Protein AF-A0A8J2LZ32-F1 (afdb_monomer)

Secondary structure (DSSP, 8-state):
----HHHHHHHHHHHTSTT-HHHHHHHHHHTT-TTTTSTTTS-HHHHHHHHHHHTTSHHHHHHHHHTS-TTHHHHHS-TT-SSPPHHHHHHHHHHHHHT-HHHHHHHHHHS-HHHHHHHHHHHHHHHHHH---HHHHHHHHHHHHHHHHHHHHHHHHHHHHHHHHHHHH---HHHHHHHHHHHHHHHHHS-HHHHHHHHTHHHHHHHHHHHHTT-HHHHHHHHHTS-HHHHHHHHHHHHHHHHHS--HHHHHHHHHHHHHHHHH-

Organism: NCBI:txid2874296

Nearest PDB structures (foldseek):
  8g4j-assembly2_B  TM=2.745E-01  e=3.008E-01  Cavia porcellus
  8brg-assembly1_A  TM=4.418E-01  e=4.439E+00  Kluyveromyces lactis
  8brh-assembly1_A  TM=3.432E-01  e=4.081E+00  Kluyveromyces lactis
  6xu2-assembly1_A  TM=3.038E-01  e=4.081E+00  Homo sapiens

Radius of gyration: 23.31 Å; Cα contacts (8 Å, |Δi|>4): 265; chains: 1; bounding box: 56×36×69 Å

Structure (mmCIF, N/CA/C/O backbone):
data_AF-A0A8J2LZ32-F1
#
_entry.id   AF-A0A8J2LZ32-F1
#
loop_
_atom_site.group_PDB
_atom_site.id
_atom_site.type_symbol
_atom_site.label_atom_id
_atom_site.label_alt_id
_atom_site.label_comp_id
_atom_site.label_asym_id
_atom_site.label_entity_id
_atom_site.label_seq_id
_atom_site.pdbx_PDB_ins_code
_atom_site.Cartn_x
_atom_site.Cartn_y
_atom_site.Cartn_z
_atom_site.occupancy
_atom_site.B_iso_or_equiv
_atom_site.auth_seq_id
_atom_site.auth_comp_id
_atom_site.auth_asym_id
_atom_site.auth_atom_id
_atom_site.pdbx_PDB_model_num
ATOM 1 N N . TYR A 1 1 ? -14.579 -7.343 -10.270 1.00 45.97 1 TYR A N 1
ATOM 2 C CA . TYR A 1 1 ? -13.616 -7.432 -11.377 1.00 45.97 1 TYR A CA 1
ATOM 3 C C . TYR A 1 1 ? -12.425 -6.579 -10.996 1.00 45.97 1 TYR A C 1
ATOM 5 O O . TYR A 1 1 ? -12.618 -5.399 -10.744 1.00 45.97 1 TYR A O 1
ATOM 13 N N . GLU A 1 2 ? -11.259 -7.190 -10.821 1.00 65.81 2 GLU A N 1
ATOM 14 C CA . GLU A 1 2 ? -9.994 -6.477 -10.609 1.00 65.81 2 GLU A CA 1
ATOM 15 C C . GLU A 1 2 ? -9.432 -6.177 -12.004 1.00 65.81 2 GLU A C 1
ATOM 17 O O . GLU A 1 2 ? -9.424 -7.067 -12.860 1.00 65.81 2 GLU A O 1
ATOM 22 N N . ILE A 1 3 ? -9.126 -4.909 -12.284 1.00 78.75 3 ILE A N 1
ATOM 23 C CA . ILE A 1 3 ? -8.552 -4.497 -13.568 1.00 78.75 3 ILE A CA 1
ATOM 24 C C . ILE A 1 3 ? -7.054 -4.762 -13.471 1.00 78.75 3 ILE A C 1
ATOM 26 O O . ILE A 1 3 ? -6.404 -4.263 -12.563 1.00 78.75 3 ILE A O 1
ATOM 30 N N . ASP A 1 4 ? -6.532 -5.565 -14.391 1.00 85.38 4 ASP A N 1
ATOM 31 C CA . ASP A 1 4 ? -5.095 -5.785 -14.537 1.00 85.38 4 ASP A CA 1
ATOM 32 C C . ASP A 1 4 ? -4.526 -4.642 -15.388 1.00 85.38 4 ASP A C 1
ATOM 34 O O . ASP A 1 4 ? -4.696 -4.611 -16.618 1.00 85.38 4 ASP A O 1
ATOM 38 N N . ASP A 1 5 ? -3.931 -3.655 -14.720 1.00 87.31 5 ASP A N 1
ATOM 39 C CA . ASP A 1 5 ? -3.449 -2.433 -15.359 1.00 87.31 5 ASP A CA 1
ATOM 40 C C . ASP A 1 5 ? -2.273 -2.715 -16.304 1.00 87.31 5 ASP A C 1
ATOM 42 O O . ASP A 1 5 ? -2.253 -2.190 -17.422 1.00 87.31 5 ASP A O 1
ATOM 46 N N . GLN A 1 6 ? -1.347 -3.612 -15.945 1.00 90.62 6 GLN A N 1
ATOM 47 C CA . GLN A 1 6 ? -0.261 -4.021 -16.840 1.00 90.62 6 GLN A CA 1
ATOM 48 C C . GLN A 1 6 ? -0.780 -4.722 -18.097 1.00 90.62 6 GLN A C 1
ATOM 50 O O . GLN A 1 6 ? -0.331 -4.418 -19.207 1.00 90.62 6 GLN A O 1
ATOM 55 N N . LYS A 1 7 ? -1.739 -5.643 -17.972 1.00 92.00 7 LYS A N 1
ATOM 56 C CA . LYS A 1 7 ? -2.349 -6.305 -19.135 1.00 92.00 7 LYS A CA 1
ATOM 57 C C . LYS A 1 7 ? -3.121 -5.320 -20.007 1.00 92.00 7 LYS A C 1
ATOM 59 O O . LYS A 1 7 ? -3.102 -5.431 -21.239 1.00 92.00 7 LYS A O 1
ATOM 64 N N . THR A 1 8 ? -3.780 -4.349 -19.386 1.00 91.62 8 THR A N 1
ATOM 65 C CA . THR A 1 8 ? -4.456 -3.259 -20.094 1.00 91.62 8 THR A CA 1
ATOM 66 C C . THR A 1 8 ? -3.439 -2.420 -20.865 1.00 91.62 8 THR A C 1
ATOM 68 O O . THR A 1 8 ? -3.608 -2.219 -22.069 1.00 91.62 8 THR A O 1
ATOM 71 N N . ALA A 1 9 ? -2.327 -2.037 -20.234 1.00 93.06 9 ALA A N 1
ATOM 72 C CA . ALA A 1 9 ? -1.234 -1.317 -20.879 1.00 93.06 9 ALA A CA 1
ATOM 73 C C . ALA A 1 9 ? -0.632 -2.107 -22.052 1.00 93.06 9 ALA A C 1
ATOM 75 O O . ALA A 1 9 ? -0.479 -1.553 -23.137 1.00 93.06 9 ALA A O 1
ATOM 76 N N . LEU A 1 10 ? -0.367 -3.408 -21.892 1.00 93.88 10 LEU A N 1
ATOM 77 C CA . LEU A 1 10 ? 0.099 -4.281 -22.981 1.00 93.88 10 LEU A CA 1
ATOM 78 C C . LEU A 1 10 ? -0.883 -4.318 -24.160 1.00 93.88 10 LEU A C 1
ATOM 80 O O . LEU A 1 10 ? -0.466 -4.307 -25.319 1.00 93.88 10 LEU A O 1
ATOM 84 N N . THR A 1 11 ? -2.186 -4.331 -23.875 1.00 93.75 11 THR A N 1
ATOM 85 C CA . THR A 1 11 ? -3.229 -4.316 -24.908 1.00 93.75 11 THR A CA 1
ATOM 86 C C . THR A 1 11 ? -3.235 -2.992 -25.672 1.00 93.75 11 THR A C 1
ATOM 88 O O . THR A 1 11 ? -3.252 -3.012 -26.902 1.00 93.75 11 THR A O 1
ATOM 91 N N . ILE A 1 12 ? -3.167 -1.859 -24.964 1.00 93.19 12 ILE A N 1
ATOM 92 C CA . ILE A 1 12 ? -3.085 -0.514 -25.560 1.00 93.19 12 ILE A CA 1
ATOM 93 C C . ILE A 1 12 ? -1.814 -0.381 -26.405 1.00 93.19 12 ILE A C 1
ATOM 95 O O . ILE A 1 12 ? -1.858 0.119 -27.527 1.00 93.19 12 ILE A O 1
ATOM 99 N N . ILE A 1 13 ? -0.681 -0.878 -25.901 1.00 92.81 13 ILE A N 1
ATOM 100 C CA . ILE A 1 13 ? 0.592 -0.885 -26.628 1.00 92.81 13 ILE A CA 1
ATOM 101 C C . ILE A 1 13 ? 0.453 -1.631 -27.956 1.00 92.81 13 ILE A C 1
ATOM 103 O O . ILE A 1 13 ? 0.835 -1.101 -28.997 1.00 92.81 13 ILE A O 1
ATOM 107 N N . GLY A 1 14 ? -0.101 -2.845 -27.915 1.00 90.88 14 GLY A N 1
ATOM 108 C CA . GLY A 1 14 ? -0.207 -3.705 -29.090 1.00 90.88 14 GLY A CA 1
ATOM 109 C C . GLY A 1 14 ? -1.251 -3.250 -30.112 1.00 90.88 14 GLY A C 1
ATOM 110 O O . GLY A 1 14 ? -1.057 -3.481 -31.301 1.00 90.88 14 GLY A O 1
ATOM 111 N N . LYS A 1 15 ? -2.351 -2.628 -29.670 1.00 92.88 15 LYS A N 1
ATOM 112 C CA . LYS A 1 15 ? -3.465 -2.240 -30.551 1.00 92.88 15 LYS A CA 1
ATOM 113 C C . LYS A 1 15 ? -3.417 -0.782 -30.987 1.00 92.88 15 LYS A C 1
ATOM 115 O O . LYS A 1 15 ? -3.540 -0.506 -32.174 1.00 92.88 15 LYS A O 1
ATOM 120 N N . ASP A 1 16 ? -3.231 0.129 -30.038 1.00 91.38 16 ASP A N 1
ATOM 121 C CA . ASP A 1 16 ? -3.469 1.560 -30.247 1.00 91.38 16 ASP A CA 1
ATOM 122 C C . ASP A 1 16 ? -2.165 2.347 -30.415 1.00 91.38 16 ASP A C 1
ATOM 124 O O . ASP A 1 16 ? -2.147 3.417 -31.021 1.00 91.38 16 ASP A O 1
ATOM 128 N N . CYS A 1 17 ? -1.054 1.822 -29.889 1.00 91.56 17 CYS A N 1
ATOM 129 C CA . CYS A 1 17 ? 0.241 2.501 -29.911 1.00 91.56 17 CYS A CA 1
ATOM 130 C C . CYS A 1 17 ? 1.280 1.823 -30.808 1.00 91.56 17 CYS A C 1
ATOM 132 O O . CYS A 1 17 ? 2.447 2.202 -30.724 1.00 91.56 17 CYS A O 1
ATOM 134 N N . ALA A 1 18 ? 0.903 0.863 -31.660 1.00 86.88 18 ALA A N 1
ATOM 135 C CA . ALA A 1 18 ? 1.842 0.092 -32.486 1.00 86.88 18 ALA A CA 1
ATOM 136 C C . ALA A 1 18 ? 2.789 0.984 -33.320 1.00 86.88 18 ALA A C 1
ATOM 138 O O . ALA A 1 18 ? 3.989 0.721 -33.381 1.00 86.88 18 ALA A O 1
ATOM 139 N N . ASP A 1 19 ? 2.277 2.105 -33.837 1.00 90.69 19 ASP A N 1
ATOM 140 C CA . ASP A 1 19 ? 3.039 3.084 -34.626 1.00 90.69 19 ASP A CA 1
ATOM 141 C C . ASP A 1 19 ? 3.472 4.326 -33.825 1.00 90.69 19 ASP A C 1
ATOM 143 O O . ASP A 1 19 ? 3.977 5.300 -34.388 1.00 90.69 19 ASP A O 1
ATOM 147 N N . TRP A 1 20 ? 3.327 4.308 -32.493 1.00 92.94 20 TRP A N 1
ATOM 148 C CA . TRP A 1 20 ? 3.737 5.404 -31.611 1.00 92.94 20 TRP A CA 1
ATOM 149 C C . TRP A 1 20 ? 4.800 4.970 -30.583 1.00 92.94 20 TRP A C 1
ATOM 151 O O . TRP A 1 20 ? 4.506 4.817 -29.394 1.00 92.94 20 TRP A O 1
ATOM 161 N N . PRO A 1 21 ? 6.080 4.850 -30.995 1.00 91.56 21 PRO A N 1
ATOM 162 C CA . PRO A 1 21 ? 7.160 4.337 -30.147 1.00 91.56 21 PRO A CA 1
ATOM 163 C C . PRO A 1 21 ? 7.355 5.089 -28.826 1.00 91.56 21 PRO A C 1
ATOM 165 O O . PRO A 1 21 ? 7.730 4.492 -27.822 1.00 91.56 21 PRO A O 1
ATOM 168 N N . GLN A 1 22 ? 7.094 6.399 -28.808 1.00 92.94 22 GLN A N 1
ATOM 169 C CA . GLN A 1 22 ? 7.211 7.195 -27.587 1.00 92.94 22 GLN A CA 1
ATOM 170 C C . GLN A 1 22 ? 6.148 6.794 -26.553 1.00 92.94 22 GLN A C 1
ATOM 172 O O . GLN A 1 22 ? 6.486 6.619 -25.388 1.00 92.94 22 GLN A O 1
ATOM 177 N N . MET A 1 23 ? 4.890 6.597 -26.964 1.00 93.81 23 MET A N 1
ATOM 178 C CA . MET A 1 23 ? 3.831 6.166 -26.046 1.00 93.81 23 MET A CA 1
ATOM 179 C C . MET A 1 23 ? 4.072 4.734 -25.554 1.00 93.81 23 MET A C 1
ATOM 181 O O . MET A 1 23 ? 3.912 4.464 -24.364 1.00 93.81 23 MET A O 1
ATOM 185 N N . GLN A 1 24 ? 4.558 3.843 -26.429 1.00 94.25 24 GLN A N 1
ATOM 186 C CA . GLN A 1 24 ? 4.990 2.501 -26.020 1.00 94.25 24 GLN A CA 1
ATOM 187 C C . GLN A 1 24 ? 6.074 2.566 -24.942 1.00 94.25 24 GLN A C 1
ATOM 189 O O . GLN A 1 24 ? 5.980 1.872 -23.934 1.00 94.25 24 GLN A O 1
ATOM 194 N N . PHE A 1 25 ? 7.080 3.428 -25.128 1.00 94.62 25 PHE A N 1
ATOM 195 C CA . PHE A 1 25 ? 8.138 3.634 -24.144 1.00 94.62 25 PHE A CA 1
ATOM 196 C C . PHE A 1 25 ? 7.583 4.163 -22.817 1.00 94.62 25 PHE A C 1
ATOM 198 O O . PHE A 1 25 ? 7.939 3.645 -21.764 1.00 94.62 25 PHE A O 1
ATOM 205 N N . GLN A 1 26 ? 6.688 5.154 -22.847 1.00 94.81 26 GLN A N 1
ATOM 206 C CA . GLN A 1 26 ? 6.109 5.740 -21.635 1.00 94.81 26 GLN A CA 1
ATOM 207 C C . GLN A 1 26 ? 5.284 4.718 -20.836 1.00 94.81 26 GLN A C 1
ATOM 209 O O . GLN A 1 26 ? 5.460 4.618 -19.621 1.00 94.81 26 GLN A O 1
ATOM 214 N N . LEU A 1 27 ? 4.449 3.915 -21.507 1.00 94.94 27 LEU A N 1
ATOM 215 C CA . LEU A 1 27 ? 3.686 2.838 -20.867 1.00 94.94 27 LEU A CA 1
ATOM 216 C C . LEU A 1 27 ? 4.603 1.721 -20.354 1.00 94.94 27 LEU A C 1
ATOM 218 O O . LEU A 1 27 ? 4.443 1.264 -19.224 1.00 94.94 27 LEU A O 1
ATOM 222 N N . ALA A 1 28 ? 5.610 1.325 -21.136 1.00 94.38 28 ALA A N 1
ATOM 223 C CA . ALA A 1 28 ? 6.586 0.333 -20.702 1.00 94.38 28 ALA A CA 1
ATOM 224 C C . ALA A 1 28 ? 7.356 0.799 -19.456 1.00 94.38 28 ALA A C 1
ATOM 226 O O . ALA A 1 28 ? 7.557 0.006 -18.539 1.00 94.38 28 ALA A O 1
ATOM 227 N N . CYS A 1 29 ? 7.718 2.084 -19.388 1.00 95.12 29 CYS A N 1
ATOM 228 C CA . CYS A 1 29 ? 8.343 2.695 -18.218 1.00 95.12 29 CYS A CA 1
ATOM 229 C C . CYS A 1 29 ? 7.441 2.641 -16.977 1.00 95.12 29 CYS A C 1
ATOM 231 O O . CYS A 1 29 ? 7.910 2.298 -15.892 1.00 95.12 29 CYS A O 1
ATOM 233 N N . ALA A 1 30 ? 6.165 3.006 -17.126 1.00 95.06 30 ALA A N 1
ATOM 234 C CA . ALA A 1 30 ? 5.215 3.081 -16.018 1.00 95.06 30 ALA A CA 1
ATOM 235 C C . ALA A 1 30 ? 4.901 1.701 -15.421 1.00 95.06 30 ALA A C 1
ATOM 237 O O . ALA A 1 30 ? 4.851 1.562 -14.205 1.00 95.06 30 ALA A O 1
ATOM 238 N N . TYR A 1 31 ? 4.772 0.679 -16.269 1.00 95.19 31 TYR A N 1
ATOM 239 C CA . TYR A 1 31 ? 4.389 -0.683 -15.876 1.00 95.19 31 TYR A CA 1
ATOM 240 C C . TYR A 1 31 ? 5.568 -1.664 -15.820 1.00 95.19 31 TYR A C 1
ATOM 242 O O . TYR A 1 31 ? 5.367 -2.881 -15.840 1.00 95.19 31 TYR A O 1
ATOM 250 N N . ALA A 1 32 ? 6.799 -1.138 -15.809 1.00 93.69 32 ALA A N 1
ATOM 251 C CA . ALA A 1 32 ? 8.046 -1.902 -15.812 1.00 93.69 32 ALA A CA 1
ATOM 252 C C . ALA A 1 32 ? 8.027 -3.084 -16.804 1.00 93.69 32 ALA A C 1
ATOM 254 O O . ALA A 1 32 ? 8.374 -4.215 -16.472 1.00 93.69 32 ALA A O 1
ATOM 255 N N . ILE A 1 33 ? 7.602 -2.845 -18.048 1.00 92.94 33 ILE A N 1
ATOM 256 C CA . ILE A 1 33 ? 7.463 -3.898 -19.062 1.00 92.94 33 ILE A CA 1
ATOM 257 C C . ILE A 1 33 ? 8.841 -4.195 -19.669 1.00 92.94 33 ILE A C 1
ATOM 259 O O . ILE A 1 33 ? 9.192 -3.748 -20.760 1.00 92.94 33 ILE A O 1
ATOM 263 N N . HIS A 1 34 ? 9.637 -4.968 -18.932 1.00 85.56 34 HIS A N 1
ATOM 264 C CA . HIS A 1 34 ? 11.050 -5.247 -19.202 1.00 85.56 34 HIS A CA 1
ATOM 265 C C . HIS A 1 34 ? 11.374 -5.637 -20.639 1.00 85.56 34 HIS A C 1
ATOM 267 O O . HIS A 1 34 ? 12.340 -5.145 -21.218 1.00 85.56 34 HIS A O 1
ATOM 273 N N . HIS A 1 35 ? 10.584 -6.540 -21.219 1.00 86.31 35 HIS A N 1
ATOM 274 C CA . HIS A 1 35 ? 10.850 -7.023 -22.567 1.00 86.31 35 HIS A CA 1
ATOM 275 C C . HIS A 1 35 ? 10.692 -5.907 -23.605 1.00 86.31 35 HIS A C 1
ATOM 277 O O . HIS A 1 35 ? 11.426 -5.911 -24.587 1.00 86.31 35 HIS A O 1
ATOM 283 N N . LEU A 1 36 ? 9.808 -4.928 -23.368 1.00 86.12 36 LEU A N 1
ATOM 284 C CA . LEU A 1 36 ? 9.659 -3.739 -24.207 1.00 86.12 36 LEU A CA 1
ATOM 285 C C . LEU A 1 36 ? 10.777 -2.724 -23.972 1.00 86.12 36 LEU A C 1
ATOM 287 O O . LEU A 1 36 ? 11.192 -2.070 -24.916 1.00 86.12 36 LEU A O 1
ATOM 291 N N . LEU A 1 37 ? 11.338 -2.658 -22.766 1.00 85.06 37 LEU A N 1
ATOM 292 C CA . LEU A 1 37 ? 12.454 -1.770 -22.411 1.00 85.06 37 LEU A CA 1
ATOM 293 C C . LEU A 1 37 ? 13.834 -2.297 -22.856 1.00 85.06 37 LEU A C 1
ATOM 295 O O . LEU A 1 37 ? 14.864 -1.811 -22.404 1.00 85.06 37 LEU A O 1
ATOM 299 N N . ASN A 1 38 ? 13.884 -3.286 -23.747 1.00 75.38 38 ASN A N 1
ATOM 300 C CA . ASN A 1 38 ? 15.129 -3.826 -24.289 1.00 75.38 38 ASN A CA 1
ATOM 301 C C . ASN A 1 38 ? 15.740 -2.875 -25.343 1.00 75.38 38 ASN A C 1
ATOM 303 O O . ASN A 1 38 ? 15.009 -2.323 -26.168 1.00 75.38 38 ASN A O 1
ATOM 307 N N . GLU A 1 39 ? 17.076 -2.765 -25.394 1.00 68.50 39 GLU A N 1
ATOM 308 C CA . GLU A 1 39 ? 17.816 -2.043 -26.451 1.00 68.50 39 GLU A CA 1
ATOM 309 C C . GLU A 1 39 ? 17.394 -2.469 -27.873 1.00 68.50 39 GLU A C 1
ATOM 311 O O . GLU A 1 39 ? 17.483 -1.684 -28.815 1.00 68.50 39 GLU A O 1
ATOM 316 N N . ARG A 1 40 ? 16.901 -3.705 -28.045 1.00 71.06 40 ARG A N 1
ATOM 317 C CA . ARG A 1 40 ? 16.365 -4.193 -29.328 1.00 71.06 40 ARG A CA 1
ATOM 318 C C . ARG A 1 40 ? 15.083 -3.480 -29.773 1.00 71.06 40 ARG A C 1
ATOM 320 O O . ARG A 1 40 ? 14.875 -3.329 -30.971 1.00 71.06 40 ARG A O 1
ATOM 327 N N . ASN A 1 41 ? 14.235 -3.060 -28.834 1.00 80.31 41 ASN A N 1
ATOM 328 C CA . ASN A 1 41 ? 12.983 -2.352 -29.128 1.00 80.31 41 ASN A CA 1
ATOM 329 C C . ASN A 1 41 ? 13.204 -0.837 -29.228 1.00 80.31 41 ASN A C 1
ATOM 331 O O . ASN A 1 41 ? 12.649 -0.171 -30.111 1.00 80.31 41 ASN A O 1
ATOM 335 N N . PHE A 1 42 ? 14.068 -0.301 -28.363 1.00 85.75 42 PHE A N 1
ATOM 336 C CA . PHE A 1 42 ? 14.457 1.105 -28.358 1.00 85.75 42 PHE A CA 1
ATOM 337 C C . PHE A 1 42 ? 15.971 1.231 -28.526 1.00 85.75 42 PHE A C 1
ATOM 339 O O . PHE A 1 42 ? 16.725 1.174 -27.557 1.00 85.75 42 PHE A O 1
ATOM 346 N N . ASP A 1 43 ? 16.412 1.423 -29.772 1.00 86.12 43 ASP A N 1
ATOM 347 C CA . ASP A 1 43 ? 17.821 1.670 -30.065 1.00 86.12 43 ASP A CA 1
ATOM 348 C C . ASP A 1 43 ? 18.338 2.956 -29.381 1.00 86.12 43 ASP A C 1
ATOM 350 O O . ASP A 1 43 ? 17.580 3.841 -28.964 1.00 86.12 43 ASP A O 1
ATOM 354 N N . ARG A 1 44 ? 19.665 3.100 -29.300 1.00 86.81 44 ARG A N 1
ATOM 355 C CA . ARG A 1 44 ? 20.309 4.250 -28.639 1.00 86.81 44 ARG A CA 1
ATOM 356 C C . ARG A 1 44 ? 19.948 5.605 -29.253 1.00 86.81 44 ARG A C 1
ATOM 358 O O . ARG A 1 44 ? 19.988 6.615 -28.552 1.00 86.81 44 ARG A O 1
ATOM 365 N N . ILE A 1 45 ? 19.635 5.664 -30.548 1.00 89.19 45 ILE A N 1
ATOM 366 C CA . ILE A 1 45 ? 19.263 6.914 -31.223 1.00 89.19 45 ILE A CA 1
ATOM 367 C C . ILE A 1 45 ? 17.857 7.324 -30.778 1.00 89.19 45 ILE A C 1
ATOM 369 O O . ILE A 1 45 ? 17.649 8.482 -30.405 1.00 89.19 45 ILE A O 1
ATOM 373 N N . ARG A 1 46 ? 16.915 6.375 -30.740 1.00 90.38 46 ARG A N 1
ATOM 374 C CA . ARG A 1 46 ? 15.552 6.577 -30.230 1.00 90.38 46 ARG A CA 1
ATOM 375 C C . ARG A 1 46 ? 15.560 6.985 -28.766 1.00 90.38 46 ARG A C 1
ATOM 377 O O . ARG A 1 46 ? 14.928 7.981 -28.428 1.00 90.38 46 ARG A O 1
ATOM 384 N N . LEU A 1 47 ? 16.330 6.296 -27.923 1.00 91.06 47 LEU A N 1
ATOM 385 C CA . LEU A 1 47 ? 16.460 6.650 -26.507 1.00 91.06 47 LEU A CA 1
ATOM 386 C C . LEU A 1 47 ? 16.980 8.082 -26.327 1.00 91.06 47 LEU A C 1
ATOM 388 O O . LEU A 1 47 ? 16.397 8.848 -25.566 1.00 91.06 47 LEU A O 1
ATOM 392 N N . LYS A 1 48 ? 17.994 8.505 -27.096 1.00 91.69 48 LYS A N 1
ATOM 393 C CA . LYS A 1 48 ? 18.466 9.904 -27.086 1.00 91.69 48 LYS A CA 1
ATOM 394 C C . LYS A 1 48 ? 17.399 10.895 -27.554 1.00 91.69 48 LYS A C 1
ATOM 396 O O . LYS A 1 48 ? 17.300 11.991 -27.006 1.00 91.69 48 LYS A O 1
ATOM 401 N N . ALA A 1 49 ? 16.615 10.545 -28.572 1.00 93.88 49 ALA A N 1
ATOM 402 C CA . ALA A 1 49 ? 15.529 11.392 -29.058 1.00 93.88 49 ALA A CA 1
ATOM 403 C C . ALA A 1 49 ? 14.404 11.534 -28.020 1.00 93.88 49 ALA A C 1
ATOM 405 O O . ALA A 1 49 ? 13.887 12.635 -27.832 1.00 93.88 49 ALA A O 1
ATOM 406 N N . PHE A 1 50 ? 14.056 10.451 -27.321 1.00 94.69 50 PHE A N 1
ATOM 407 C CA . PHE A 1 50 ? 13.088 10.475 -26.225 1.00 94.69 50 PHE A CA 1
ATOM 408 C C . PHE A 1 50 ? 13.617 11.255 -25.031 1.00 94.69 50 PHE A C 1
ATOM 410 O O . PHE A 1 50 ? 12.890 12.097 -24.516 1.00 94.69 50 PHE A O 1
ATOM 417 N N . ALA A 1 51 ? 14.885 11.068 -24.658 1.00 94.25 51 ALA A N 1
ATOM 418 C CA . ALA A 1 51 ? 15.520 11.828 -23.587 1.00 94.25 51 ALA A CA 1
ATOM 419 C C . ALA A 1 51 ? 15.411 13.336 -23.833 1.00 94.25 51 ALA A C 1
ATOM 421 O O . ALA A 1 51 ? 14.965 14.056 -22.953 1.00 94.25 51 ALA A O 1
ATOM 422 N N . LYS A 1 52 ? 15.667 13.815 -25.058 1.00 94.38 52 LYS A N 1
ATOM 423 C CA . LYS A 1 52 ? 15.495 15.241 -25.401 1.00 94.38 52 LYS A CA 1
ATOM 424 C C . LYS A 1 52 ? 14.075 15.784 -25.184 1.00 94.38 52 LYS A C 1
ATOM 426 O O . LYS A 1 52 ? 13.923 16.990 -25.029 1.00 94.38 52 LYS A O 1
ATOM 431 N N . LYS A 1 53 ? 13.046 14.933 -25.244 1.00 93.81 53 LYS A N 1
ATOM 432 C CA . LYS A 1 53 ? 11.633 15.333 -25.116 1.00 93.81 53 LYS A CA 1
ATOM 433 C C . LYS A 1 53 ? 11.056 15.097 -23.723 1.00 93.81 53 LYS A C 1
ATOM 435 O O . LYS A 1 53 ? 10.153 15.817 -23.318 1.00 93.81 53 LYS A O 1
ATOM 440 N N . LEU A 1 54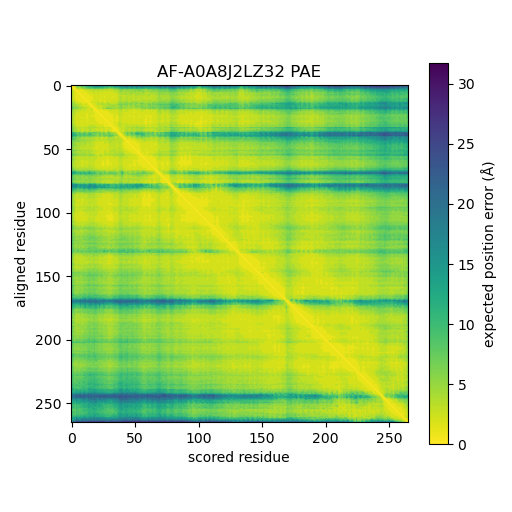 ? 11.520 14.052 -23.046 1.00 95.44 54 LEU A N 1
ATOM 441 C CA . LEU A 1 54 ? 10.927 13.515 -21.822 1.00 95.44 54 LEU A CA 1
ATOM 442 C C . LEU A 1 54 ? 11.804 13.736 -20.580 1.00 95.44 54 LEU A C 1
ATOM 444 O O . LEU A 1 54 ? 11.338 13.468 -19.474 1.00 95.44 54 LEU A O 1
ATOM 448 N N . SER A 1 55 ? 13.050 14.200 -20.740 1.00 92.38 55 SER A N 1
ATOM 449 C CA . SER A 1 55 ? 13.953 14.467 -19.614 1.00 92.38 55 SER A CA 1
ATOM 450 C C . SER A 1 55 ? 13.372 15.475 -18.627 1.00 92.38 55 SER A C 1
ATOM 452 O O . SER A 1 55 ? 12.687 16.417 -19.030 1.00 92.38 55 SER A O 1
ATOM 454 N N . GLY A 1 56 ? 13.723 15.325 -17.352 1.00 92.31 56 GLY A N 1
ATOM 455 C CA . GLY A 1 56 ? 13.229 16.165 -16.258 1.00 92.31 56 GLY A CA 1
ATOM 456 C C . GLY A 1 56 ? 12.001 15.580 -15.561 1.00 92.31 56 GLY A C 1
ATOM 457 O O . GLY A 1 56 ? 11.540 16.121 -14.555 1.00 92.31 56 GLY A O 1
ATOM 458 N N . HIS A 1 57 ? 11.477 14.461 -16.064 1.00 96.25 57 HIS A N 1
ATOM 459 C CA . HIS A 1 57 ? 10.486 13.660 -15.369 1.00 96.25 57 HIS A CA 1
ATOM 460 C C . HIS A 1 57 ? 11.163 12.437 -14.738 1.00 96.25 57 HIS A C 1
ATOM 462 O O . HIS A 1 57 ? 11.658 11.558 -15.443 1.00 96.25 57 HIS A O 1
ATOM 468 N N . CYS A 1 58 ? 11.086 12.331 -13.409 1.00 96.19 58 CYS A N 1
ATOM 469 C CA . CYS A 1 58 ? 11.800 11.325 -12.612 1.00 96.19 58 CYS A CA 1
ATOM 470 C C . CYS A 1 58 ? 11.685 9.876 -13.119 1.00 96.19 58 CYS A C 1
ATOM 472 O O . CYS A 1 58 ? 12.677 9.152 -13.118 1.00 96.19 58 CYS A O 1
ATOM 474 N N . LEU A 1 59 ? 10.499 9.458 -13.579 1.00 96.50 59 LEU A N 1
ATOM 475 C CA . LEU A 1 59 ? 10.292 8.129 -14.157 1.00 96.50 59 LEU A CA 1
ATOM 476 C C . LEU A 1 59 ? 11.157 7.894 -15.402 1.00 96.50 59 LEU A C 1
ATOM 478 O O . LEU A 1 59 ? 11.791 6.852 -15.525 1.00 96.50 59 LEU A O 1
ATOM 482 N N . TYR A 1 60 ? 11.159 8.839 -16.341 1.00 95.94 60 TYR A N 1
ATOM 483 C CA . TYR A 1 60 ? 11.870 8.663 -17.602 1.00 95.94 60 TYR A CA 1
ATOM 484 C C . TYR A 1 60 ? 13.368 8.830 -17.393 1.00 95.94 60 TYR A C 1
ATOM 486 O O . TYR A 1 60 ? 14.130 8.042 -17.935 1.00 95.94 60 TYR A O 1
ATOM 494 N N . ASP A 1 61 ? 13.784 9.771 -16.542 1.00 95.38 61 ASP A N 1
ATOM 495 C CA . ASP A 1 61 ? 15.190 9.944 -16.171 1.00 95.38 61 ASP A CA 1
ATOM 496 C C . ASP A 1 61 ? 15.770 8.661 -15.549 1.00 95.38 61 ASP A C 1
ATOM 498 O O . ASP A 1 61 ? 16.877 8.256 -15.899 1.00 95.38 61 ASP A O 1
ATOM 502 N N . PHE A 1 62 ? 14.995 7.964 -14.706 1.00 95.75 62 PHE A N 1
ATOM 503 C CA . PHE A 1 62 ? 15.366 6.650 -14.174 1.00 95.75 62 PHE A CA 1
ATOM 504 C C . PHE A 1 62 ? 15.605 5.615 -15.275 1.00 95.75 62 PHE A C 1
ATOM 506 O O . PHE A 1 62 ? 16.658 4.977 -15.293 1.00 95.75 62 PHE A O 1
ATOM 513 N N . TRP A 1 63 ? 14.668 5.465 -16.213 1.00 94.75 63 TRP A N 1
ATOM 514 C CA . TRP A 1 63 ? 14.821 4.499 -17.300 1.00 94.75 63 TRP A CA 1
ATOM 515 C C . TRP A 1 63 ? 15.917 4.895 -18.288 1.00 94.75 63 TRP A C 1
ATOM 517 O O . TRP A 1 63 ? 16.646 4.025 -18.747 1.00 94.75 63 TRP A O 1
ATOM 527 N N . PHE A 1 64 ? 16.104 6.181 -18.585 1.00 93.62 64 PHE A N 1
ATOM 528 C CA . PHE A 1 64 ? 17.212 6.633 -19.427 1.00 93.62 64 PHE A CA 1
ATOM 529 C C . PHE A 1 64 ? 18.569 6.351 -18.780 1.00 93.62 64 PHE A C 1
ATOM 531 O O . PHE A 1 64 ? 19.464 5.874 -19.473 1.00 93.62 64 PHE A O 1
ATOM 538 N N . GLU A 1 65 ? 18.722 6.583 -17.470 1.00 92.38 65 GLU A N 1
ATOM 539 C CA . GLU A 1 65 ? 19.955 6.233 -16.755 1.00 92.38 65 GLU A CA 1
ATOM 540 C C . GLU A 1 65 ? 20.184 4.716 -16.784 1.00 92.38 65 GLU A C 1
ATOM 542 O O . GLU A 1 65 ? 21.296 4.271 -17.056 1.00 92.38 65 GLU A O 1
ATOM 547 N N . LEU A 1 66 ? 19.134 3.918 -16.565 1.00 91.44 66 LEU A N 1
ATOM 548 C CA . LEU A 1 66 ? 19.216 2.457 -16.515 1.00 91.44 66 LEU A CA 1
ATOM 549 C C . LEU A 1 66 ? 19.498 1.811 -17.885 1.00 91.44 66 LEU A C 1
ATOM 551 O O . LEU A 1 66 ? 20.180 0.790 -17.960 1.00 91.44 66 LEU A O 1
ATOM 555 N N . LEU A 1 67 ? 18.988 2.404 -18.967 1.00 90.50 67 LEU A N 1
ATOM 556 C CA . LEU A 1 67 ? 19.123 1.909 -20.342 1.00 90.50 67 LEU A CA 1
ATOM 557 C C . LEU A 1 67 ? 20.345 2.472 -21.083 1.00 90.50 67 LEU A C 1
ATOM 559 O O . LEU A 1 67 ? 20.559 2.132 -22.244 1.00 90.50 67 LEU A O 1
ATOM 563 N N . ASP A 1 68 ? 21.154 3.322 -20.445 1.00 86.12 68 ASP A N 1
ATOM 564 C CA . ASP A 1 68 ? 22.325 3.937 -21.083 1.00 86.12 68 ASP A CA 1
ATOM 565 C C . ASP A 1 68 ? 23.395 2.900 -21.473 1.00 86.12 68 ASP A C 1
ATOM 567 O O . ASP A 1 68 ? 23.980 2.961 -22.559 1.00 86.12 68 ASP A O 1
ATOM 571 N N . ASN A 1 69 ? 23.667 1.933 -20.589 1.00 81.94 69 ASN A N 1
ATOM 572 C CA . ASN A 1 69 ? 24.627 0.861 -20.843 1.00 81.94 69 ASN A CA 1
ATOM 573 C C . ASN A 1 69 ? 24.444 -0.352 -19.913 1.00 81.94 69 ASN A C 1
ATOM 575 O O . ASN A 1 69 ? 23.767 -0.289 -18.891 1.00 81.94 69 ASN A O 1
ATOM 579 N N . THR A 1 70 ? 25.133 -1.452 -20.226 1.00 75.81 70 THR A N 1
ATOM 580 C CA . THR A 1 70 ? 25.051 -2.720 -19.479 1.00 75.81 70 THR A CA 1
ATOM 581 C C . THR A 1 70 ? 25.457 -2.609 -18.006 1.00 75.81 70 THR A C 1
ATOM 583 O O . THR A 1 70 ? 24.852 -3.263 -17.163 1.00 75.81 70 THR A O 1
ATOM 586 N N . ARG A 1 71 ? 26.420 -1.743 -17.659 1.00 85.50 71 ARG A N 1
ATOM 587 C CA . ARG A 1 71 ? 26.847 -1.498 -16.265 1.00 85.50 71 ARG A CA 1
ATOM 588 C C . ARG A 1 71 ? 25.944 -0.511 -15.523 1.00 85.50 71 ARG A C 1
ATOM 590 O O . ARG A 1 71 ? 26.142 -0.265 -14.334 1.00 85.50 71 ARG A O 1
ATOM 597 N N . ALA A 1 72 ? 24.988 0.129 -16.196 1.00 88.25 72 ALA A N 1
ATOM 598 C CA . ALA A 1 72 ? 24.096 1.089 -15.557 1.00 88.25 72 ALA A CA 1
ATOM 599 C C . ALA A 1 72 ? 23.162 0.417 -14.546 1.00 88.25 72 ALA A C 1
ATOM 601 O O . ALA A 1 72 ? 22.908 0.997 -13.494 1.00 88.25 72 ALA A O 1
ATOM 602 N N . TRP A 1 73 ? 22.754 -0.827 -14.810 1.00 89.75 73 TRP A N 1
ATOM 603 C CA . TRP A 1 73 ? 21.966 -1.645 -13.889 1.00 89.75 73 TRP A CA 1
ATOM 604 C C . TRP A 1 73 ? 22.697 -1.879 -12.565 1.00 89.75 73 TRP A C 1
ATOM 606 O O . TRP A 1 73 ? 22.183 -1.515 -11.509 1.00 89.75 73 TRP A O 1
ATOM 616 N N . GLU A 1 74 ? 23.935 -2.377 -12.624 1.00 87.94 74 GLU A N 1
ATOM 617 C CA . GLU A 1 74 ? 24.780 -2.597 -11.440 1.00 87.94 74 GLU A CA 1
ATOM 618 C C . GLU A 1 74 ? 25.007 -1.299 -10.655 1.00 87.94 74 GLU A C 1
ATOM 620 O O . GLU A 1 74 ? 24.920 -1.272 -9.430 1.00 87.94 74 GLU A O 1
ATOM 625 N N . ARG A 1 75 ? 25.246 -0.184 -11.356 1.00 89.00 75 ARG A N 1
ATOM 626 C CA . ARG A 1 75 ? 25.446 1.122 -10.713 1.00 89.00 75 ARG A CA 1
ATOM 627 C C . ARG A 1 75 ? 24.168 1.694 -10.107 1.00 89.00 75 ARG A C 1
ATOM 629 O O . ARG A 1 75 ? 24.263 2.445 -9.141 1.00 89.00 75 ARG A O 1
ATOM 636 N N . MET A 1 76 ? 23.001 1.465 -10.707 1.00 91.12 76 MET A N 1
ATOM 637 C CA . MET A 1 76 ? 21.723 1.985 -10.207 1.00 91.12 76 MET A CA 1
ATOM 638 C C . MET A 1 76 ? 21.313 1.272 -8.918 1.00 91.12 76 MET A C 1
ATOM 640 O O . MET A 1 76 ? 20.884 1.922 -7.966 1.00 91.12 76 MET A O 1
ATOM 644 N N . PHE A 1 77 ? 21.505 -0.045 -8.891 1.00 91.06 77 PHE A N 1
ATOM 645 C CA . PHE A 1 77 ? 21.077 -0.933 -7.815 1.00 91.06 77 PHE A CA 1
ATOM 646 C C . PHE A 1 77 ? 22.225 -1.383 -6.897 1.00 91.06 77 PHE A C 1
ATOM 648 O O . PHE A 1 77 ? 22.101 -2.384 -6.196 1.00 91.06 77 PHE A O 1
ATOM 655 N N . SER A 1 78 ? 23.350 -0.658 -6.893 1.00 85.88 78 SER A N 1
ATOM 656 C CA . SER A 1 78 ? 24.493 -0.991 -6.035 1.00 85.88 78 SER A CA 1
ATOM 657 C C . SER A 1 78 ? 24.083 -1.051 -4.556 1.00 85.88 78 SER A C 1
ATOM 659 O O . SER A 1 78 ? 23.344 -0.204 -4.039 1.00 85.88 78 SER A O 1
ATOM 661 N N . SER A 1 79 ? 24.611 -2.069 -3.877 1.00 77.44 79 SER A N 1
ATOM 662 C CA . SER A 1 79 ? 24.405 -2.357 -2.459 1.00 77.44 79 SER A CA 1
ATOM 663 C C . SER A 1 79 ? 25.305 -1.554 -1.520 1.00 77.44 79 SER A C 1
ATOM 665 O O . SER A 1 79 ? 25.164 -1.682 -0.308 1.00 77.44 79 SER A O 1
ATOM 667 N N . ASP A 1 80 ? 26.229 -0.749 -2.048 1.00 78.38 80 ASP A N 1
ATOM 668 C CA . ASP A 1 80 ? 27.284 -0.113 -1.243 1.00 78.38 80 ASP A CA 1
ATOM 669 C C . ASP A 1 80 ? 26.747 0.994 -0.322 1.00 78.38 80 ASP A C 1
ATOM 671 O O . ASP A 1 80 ? 27.406 1.393 0.636 1.00 78.38 80 ASP A O 1
ATOM 675 N N . ASN A 1 81 ? 25.532 1.483 -0.589 1.00 78.88 81 ASN A N 1
ATOM 676 C CA . ASN A 1 81 ? 24.907 2.574 0.148 1.00 78.88 81 ASN A CA 1
ATOM 677 C C . ASN A 1 81 ? 23.661 2.114 0.911 1.00 78.88 81 ASN A C 1
ATOM 679 O O . ASN A 1 81 ? 22.808 1.406 0.371 1.00 78.88 81 ASN A O 1
ATOM 683 N N . LEU A 1 82 ? 23.504 2.628 2.136 1.00 80.94 82 LEU A N 1
ATOM 684 C CA . LEU A 1 82 ? 22.298 2.448 2.952 1.00 80.94 82 LEU A CA 1
ATOM 685 C C . LEU A 1 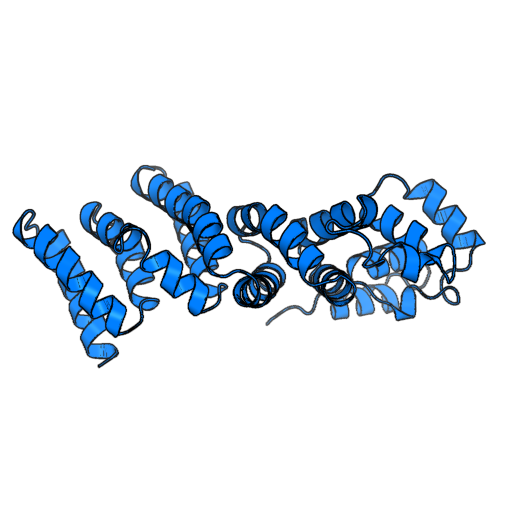82 ? 21.049 3.039 2.275 1.00 80.94 82 LEU A C 1
ATOM 687 O O . LEU A 1 82 ? 19.969 2.458 2.339 1.00 80.94 82 LEU A O 1
ATOM 691 N N . ALA A 1 83 ? 21.203 4.190 1.618 1.00 86.69 83 ALA A N 1
ATOM 692 C CA . ALA A 1 83 ? 20.143 4.852 0.869 1.00 86.69 83 ALA A CA 1
ATOM 693 C C . ALA A 1 83 ? 20.327 4.622 -0.639 1.00 86.69 83 ALA A C 1
ATOM 695 O O . ALA A 1 83 ? 21.459 4.694 -1.130 1.00 86.69 83 ALA A O 1
ATOM 696 N N . PRO A 1 84 ? 19.242 4.400 -1.402 1.00 89.44 84 PRO A N 1
ATOM 697 C CA . PRO A 1 84 ? 19.332 4.357 -2.852 1.00 89.44 84 PRO A CA 1
ATOM 698 C C . PRO A 1 84 ? 19.741 5.698 -3.448 1.00 89.44 84 PRO A C 1
ATOM 700 O O . PRO A 1 84 ? 19.591 6.759 -2.837 1.00 89.44 84 PRO A O 1
ATOM 703 N N . LYS A 1 85 ? 20.168 5.661 -4.711 1.00 91.69 85 LYS A N 1
ATOM 704 C CA . LYS A 1 85 ? 20.364 6.874 -5.504 1.00 91.69 85 LYS A CA 1
ATOM 705 C C . LYS A 1 85 ? 19.097 7.730 -5.542 1.00 91.69 85 LYS A C 1
ATOM 707 O O . LYS A 1 85 ? 17.970 7.226 -5.508 1.00 91.69 85 LYS A O 1
ATOM 712 N N . GLN A 1 86 ? 19.292 9.038 -5.693 1.00 92.12 86 GLN A N 1
ATOM 713 C CA . GLN A 1 86 ? 18.193 9.994 -5.792 1.00 92.12 86 GLN A CA 1
ATOM 714 C C . GLN A 1 86 ? 17.266 9.680 -6.975 1.00 92.12 86 GLN A C 1
ATOM 716 O O . GLN A 1 86 ? 16.053 9.675 -6.786 1.00 92.12 86 GLN A O 1
ATOM 721 N N . THR A 1 87 ? 17.812 9.348 -8.152 1.00 94.62 87 THR A N 1
ATOM 722 C CA . THR A 1 87 ? 17.025 8.981 -9.345 1.00 94.62 87 THR A CA 1
ATOM 723 C C . THR A 1 87 ? 16.064 7.823 -9.054 1.00 94.62 87 THR A C 1
ATOM 725 O O . THR A 1 87 ? 14.867 7.925 -9.318 1.00 94.62 87 THR A O 1
ATOM 728 N N . LEU A 1 88 ? 16.567 6.753 -8.425 1.00 95.00 88 LEU A N 1
ATOM 729 C CA . LEU A 1 88 ? 15.769 5.593 -8.021 1.00 95.00 88 LEU A CA 1
ATOM 730 C C . LEU A 1 88 ? 14.708 5.974 -6.986 1.00 95.00 88 LEU A C 1
ATOM 732 O O . LEU A 1 88 ? 13.550 5.586 -7.115 1.00 95.00 88 LEU A O 1
ATOM 736 N N . SER A 1 89 ? 15.090 6.757 -5.974 1.00 93.94 89 SER A N 1
ATOM 737 C CA . SER A 1 89 ? 14.179 7.169 -4.901 1.00 93.94 89 SER A CA 1
ATOM 738 C C . SER A 1 89 ? 13.020 8.016 -5.436 1.00 93.94 89 SER A C 1
ATOM 740 O O . SER A 1 89 ? 11.874 7.823 -5.034 1.00 93.94 89 SER A O 1
ATOM 742 N N . LEU A 1 90 ? 13.292 8.919 -6.383 1.00 95.31 90 LEU A N 1
ATOM 743 C CA . LEU A 1 90 ? 12.269 9.743 -7.028 1.00 95.31 90 LEU A CA 1
ATOM 744 C C . LEU A 1 90 ? 11.327 8.905 -7.900 1.00 95.31 90 LEU A C 1
ATOM 746 O O . LEU A 1 90 ? 10.113 9.090 -7.820 1.00 95.31 90 LEU A O 1
ATOM 750 N N . ALA A 1 91 ? 11.862 7.967 -8.688 1.00 96.56 91 ALA A N 1
ATOM 751 C CA . ALA A 1 91 ? 11.046 7.057 -9.490 1.00 96.56 91 ALA A CA 1
ATOM 752 C C . ALA A 1 91 ? 10.169 6.154 -8.611 1.00 96.56 91 ALA A C 1
ATOM 754 O O . ALA A 1 91 ? 8.981 5.995 -8.885 1.00 96.56 91 ALA A O 1
ATOM 755 N N . PHE A 1 92 ? 10.714 5.634 -7.509 1.00 95.75 92 PHE A N 1
ATOM 756 C CA . PHE A 1 92 ? 9.960 4.839 -6.542 1.00 95.75 92 PHE A CA 1
ATOM 757 C C . PHE A 1 92 ? 8.851 5.654 -5.871 1.00 95.75 92 PHE A C 1
ATOM 759 O O . PHE A 1 92 ? 7.704 5.213 -5.804 1.00 95.75 92 PHE A O 1
ATOM 766 N N . GLN A 1 93 ? 9.153 6.882 -5.436 1.00 94.31 93 GLN A N 1
ATOM 767 C CA . GLN A 1 93 ? 8.148 7.791 -4.890 1.00 94.31 93 GLN A CA 1
ATOM 768 C C . GLN A 1 93 ? 7.032 8.064 -5.905 1.00 94.31 93 GLN A C 1
ATOM 770 O O . GLN A 1 93 ? 5.857 8.065 -5.537 1.00 94.31 93 GLN A O 1
ATOM 775 N N . PHE A 1 94 ? 7.386 8.322 -7.164 1.00 95.31 94 PHE A N 1
ATOM 776 C CA . PHE A 1 94 ? 6.423 8.552 -8.235 1.00 95.31 94 PHE A CA 1
ATOM 777 C C . PHE A 1 94 ? 5.535 7.324 -8.455 1.00 95.31 94 PHE A C 1
ATOM 779 O O . PHE A 1 94 ? 4.312 7.458 -8.459 1.00 95.31 94 PHE A O 1
ATOM 786 N N . ALA A 1 95 ? 6.134 6.134 -8.538 1.00 95.56 95 ALA A N 1
ATOM 787 C CA . ALA A 1 95 ? 5.420 4.870 -8.688 1.00 95.56 95 ALA A CA 1
ATOM 788 C C . ALA A 1 95 ? 4.372 4.678 -7.584 1.00 95.56 95 ALA A C 1
ATOM 790 O O . ALA A 1 95 ? 3.203 4.429 -7.865 1.00 95.56 95 ALA A O 1
ATOM 791 N N . ILE A 1 96 ? 4.769 4.916 -6.331 1.00 93.69 96 ILE A N 1
ATOM 792 C CA . ILE A 1 96 ? 3.875 4.852 -5.173 1.00 93.69 96 ILE A CA 1
ATOM 793 C C . ILE A 1 96 ? 2.747 5.885 -5.261 1.00 93.69 96 ILE A C 1
ATOM 795 O O . ILE A 1 96 ? 1.593 5.572 -4.989 1.00 93.69 96 ILE A O 1
ATOM 799 N N . ILE A 1 97 ? 3.074 7.138 -5.585 1.00 90.62 97 ILE A N 1
ATOM 800 C CA . ILE A 1 97 ? 2.115 8.252 -5.596 1.00 90.62 97 ILE A CA 1
ATOM 801 C C . ILE A 1 97 ? 1.014 8.050 -6.637 1.00 90.62 97 ILE A C 1
ATOM 803 O O . ILE A 1 97 ? -0.082 8.578 -6.422 1.00 90.62 97 ILE A O 1
ATOM 807 N N . HIS A 1 98 ? 1.327 7.367 -7.733 1.00 91.75 98 HIS A N 1
ATOM 808 C CA . HIS A 1 98 ? 0.451 7.188 -8.886 1.00 91.75 98 HIS A CA 1
ATOM 809 C C . HIS A 1 98 ? -0.094 5.763 -9.040 1.00 91.75 98 HIS A C 1
ATOM 811 O O . HIS A 1 98 ? -0.779 5.506 -10.022 1.00 91.75 98 HIS A O 1
ATOM 817 N N . GLY A 1 99 ? 0.188 4.857 -8.099 1.00 91.81 99 GLY A N 1
ATOM 818 C CA . GLY A 1 99 ? -0.379 3.509 -8.121 1.00 91.81 99 GLY A CA 1
ATOM 819 C C . GLY A 1 99 ? 0.271 2.542 -9.115 1.00 91.81 99 GLY A C 1
ATOM 820 O O . GLY A 1 99 ? -0.315 1.508 -9.397 1.00 91.81 99 GLY A O 1
ATOM 821 N N . TYR A 1 100 ? 1.474 2.828 -9.627 1.00 94.25 100 TYR A N 1
ATOM 822 C CA . TYR A 1 100 ? 2.176 1.944 -10.571 1.00 94.25 100 TYR A CA 1
ATOM 823 C C . TYR A 1 100 ? 2.787 0.733 -9.850 1.00 94.25 100 TYR A C 1
ATOM 825 O O . TYR A 1 100 ? 3.984 0.709 -9.541 1.00 94.25 100 TYR A O 1
ATOM 833 N N . TYR A 1 101 ? 1.948 -0.256 -9.543 1.00 94.12 101 TYR A N 1
ATOM 834 C CA . TYR A 1 101 ? 2.292 -1.435 -8.749 1.00 94.12 101 TYR A CA 1
ATOM 835 C C . TYR A 1 101 ? 3.487 -2.212 -9.312 1.00 94.12 101 TYR A C 1
ATOM 837 O O . TYR A 1 101 ? 4.417 -2.538 -8.575 1.00 94.12 101 TYR A O 1
ATOM 845 N N . GLU A 1 102 ? 3.517 -2.451 -10.617 1.00 95.00 102 GLU A N 1
ATOM 846 C CA . GLU A 1 102 ? 4.545 -3.243 -11.288 1.00 95.00 102 GLU A CA 1
ATOM 847 C C . GLU A 1 102 ? 5.911 -2.572 -11.190 1.00 95.00 102 GLU A C 1
ATOM 849 O O . GLU A 1 102 ? 6.920 -3.239 -10.967 1.00 95.00 102 GLU A O 1
ATOM 854 N N . LEU A 1 103 ? 5.946 -1.241 -11.277 1.00 96.06 103 LEU A N 1
ATOM 855 C CA . LEU A 1 103 ? 7.164 -0.466 -11.082 1.00 96.06 103 LEU A CA 1
ATOM 856 C C . LEU A 1 103 ? 7.611 -0.458 -9.616 1.00 96.06 103 LEU A C 1
ATOM 858 O O . LEU A 1 103 ? 8.807 -0.587 -9.347 1.00 96.06 103 LEU A O 1
ATOM 862 N N . VAL A 1 104 ? 6.675 -0.357 -8.666 1.00 95.94 104 VAL A N 1
ATOM 863 C CA . VAL A 1 104 ? 6.977 -0.509 -7.231 1.00 95.94 104 VAL A CA 1
ATOM 864 C C . VAL A 1 104 ? 7.592 -1.884 -6.967 1.00 95.94 104 VAL A C 1
ATOM 866 O O . VAL A 1 104 ? 8.652 -1.965 -6.346 1.00 95.94 104 VAL A O 1
ATOM 869 N N . ALA A 1 105 ? 6.972 -2.953 -7.469 1.00 96.31 105 ALA A N 1
ATOM 870 C CA . ALA A 1 105 ? 7.439 -4.324 -7.302 1.00 96.31 105 ALA A CA 1
ATOM 871 C C . ALA A 1 105 ? 8.797 -4.553 -7.981 1.00 96.31 105 ALA A C 1
ATOM 873 O O . ALA A 1 105 ? 9.692 -5.153 -7.382 1.00 96.31 105 ALA A O 1
ATOM 874 N N . PHE A 1 106 ? 8.980 -4.033 -9.197 1.00 95.44 106 PHE A N 1
ATOM 875 C CA . PHE A 1 106 ? 10.247 -4.096 -9.913 1.00 95.44 106 PHE A CA 1
ATOM 876 C C . PHE A 1 106 ? 11.374 -3.447 -9.108 1.00 95.44 106 PHE A C 1
ATOM 878 O O . PHE A 1 106 ? 12.366 -4.113 -8.805 1.00 95.44 106 PHE A O 1
ATOM 885 N N . ILE A 1 107 ? 11.217 -2.180 -8.710 1.00 95.62 107 ILE A N 1
ATOM 886 C CA . ILE A 1 107 ? 12.247 -1.468 -7.946 1.00 95.62 107 ILE A CA 1
ATOM 887 C C . ILE A 1 107 ? 12.514 -2.195 -6.628 1.00 95.62 107 ILE A C 1
ATOM 889 O O . ILE A 1 107 ? 13.671 -2.465 -6.316 1.00 95.62 107 ILE A O 1
ATOM 893 N N . TRP A 1 108 ? 11.463 -2.574 -5.892 1.00 95.62 108 TRP A N 1
ATOM 894 C CA . TRP A 1 108 ? 11.574 -3.282 -4.614 1.00 95.62 108 TRP A CA 1
ATOM 895 C C . TRP A 1 108 ? 12.437 -4.543 -4.716 1.00 95.62 108 TRP A C 1
ATOM 897 O O . TRP A 1 108 ? 13.301 -4.786 -3.871 1.00 95.62 108 TRP A O 1
ATOM 907 N N . ASN A 1 109 ? 12.239 -5.336 -5.767 1.00 95.06 109 ASN A N 1
ATOM 908 C CA . ASN A 1 109 ? 12.950 -6.596 -5.961 1.00 95.06 109 ASN A CA 1
ATOM 909 C C . ASN A 1 109 ? 14.420 -6.419 -6.375 1.00 95.06 109 ASN A C 1
ATOM 911 O O . ASN A 1 109 ? 15.181 -7.374 -6.253 1.00 95.06 109 ASN A O 1
ATOM 915 N N . ASN A 1 110 ? 14.832 -5.221 -6.801 1.00 94.00 110 ASN A N 1
ATOM 916 C CA . ASN A 1 110 ? 16.198 -4.936 -7.252 1.00 94.00 110 ASN A CA 1
ATOM 917 C C . ASN A 1 110 ? 17.042 -4.150 -6.234 1.00 94.00 110 ASN A C 1
ATOM 919 O O . ASN A 1 110 ? 18.223 -3.936 -6.473 1.00 94.00 110 ASN A O 1
ATOM 923 N N . ILE A 1 111 ? 16.475 -3.735 -5.099 1.00 94.25 111 ILE A N 1
ATOM 924 C CA . ILE A 1 111 ? 17.198 -3.034 -4.023 1.00 94.25 111 ILE A CA 1
ATOM 925 C C . ILE A 1 111 ? 17.427 -3.930 -2.798 1.00 94.25 111 ILE A C 1
ATOM 927 O O . ILE A 1 111 ? 16.754 -4.950 -2.623 1.00 94.25 111 ILE A O 1
ATOM 931 N N . THR A 1 112 ? 18.366 -3.540 -1.933 1.00 92.31 112 THR A N 1
ATOM 932 C CA . THR A 1 112 ? 18.724 -4.287 -0.713 1.00 92.31 112 THR A CA 1
ATOM 933 C C . THR A 1 112 ? 17.719 -4.080 0.425 1.00 92.31 112 THR A C 1
ATOM 935 O O . THR A 1 112 ? 16.971 -3.105 0.435 1.00 92.31 112 THR A O 1
ATOM 938 N N . ASP A 1 113 ? 17.710 -4.959 1.432 1.00 90.56 113 ASP A N 1
ATOM 939 C CA . ASP A 1 113 ? 16.811 -4.829 2.594 1.00 90.56 113 ASP A CA 1
ATOM 940 C C . ASP A 1 113 ? 16.960 -3.506 3.369 1.00 90.56 113 ASP A C 1
ATOM 942 O O . ASP A 1 113 ? 15.933 -2.884 3.655 1.00 90.56 113 ASP A O 1
ATOM 946 N N . PRO A 1 114 ? 18.177 -2.990 3.640 1.00 91.19 114 PRO A N 1
ATOM 947 C CA . PRO A 1 114 ? 18.319 -1.681 4.277 1.00 91.19 114 PRO A CA 1
ATOM 948 C C . PRO A 1 114 ? 17.731 -0.543 3.429 1.00 91.19 114 PRO A C 1
ATOM 950 O O . PRO A 1 114 ? 17.065 0.355 3.946 1.00 91.19 114 PRO A O 1
ATOM 953 N N . GLN A 1 115 ? 17.912 -0.613 2.108 1.00 93.31 115 GLN A N 1
ATOM 954 C CA . GLN A 1 115 ? 17.343 0.349 1.169 1.00 93.31 115 GLN A CA 1
ATOM 955 C C . GLN A 1 115 ? 15.810 0.269 1.136 1.00 93.31 115 GLN A C 1
ATOM 957 O O . GLN A 1 115 ? 15.154 1.312 1.139 1.00 93.31 115 GLN A O 1
ATOM 962 N N . ARG A 1 116 ? 15.243 -0.949 1.151 1.00 94.25 116 ARG A N 1
ATOM 963 C CA . ARG A 1 116 ? 13.794 -1.217 1.231 1.00 94.25 116 ARG A CA 1
ATOM 964 C C . ARG A 1 116 ? 13.183 -0.601 2.479 1.00 94.25 116 ARG A C 1
ATOM 966 O O . ARG A 1 116 ? 12.159 0.075 2.379 1.00 94.25 116 ARG A O 1
ATOM 973 N N . GLU A 1 117 ? 13.815 -0.811 3.634 1.00 92.00 117 GLU A N 1
ATOM 974 C CA . GLU A 1 117 ? 13.375 -0.213 4.892 1.00 92.00 117 GLU A CA 1
ATOM 975 C C . GLU A 1 117 ? 13.378 1.313 4.794 1.00 92.00 117 GLU A C 1
ATOM 977 O O . GLU A 1 117 ? 12.360 1.955 5.060 1.00 92.00 117 GLU A O 1
ATOM 982 N N . PHE A 1 118 ? 14.498 1.888 4.347 1.00 91.25 118 PHE A N 1
ATOM 983 C CA . PHE A 1 118 ? 14.685 3.331 4.268 1.00 91.25 118 PHE A CA 1
ATOM 984 C C . PHE A 1 118 ? 13.637 4.007 3.372 1.00 91.25 118 PHE A C 1
ATOM 986 O O . PHE A 1 118 ? 12.877 4.858 3.845 1.00 91.25 118 PHE A O 1
ATOM 993 N N . ILE A 1 119 ? 13.553 3.630 2.090 1.00 91.50 119 ILE A N 1
ATOM 994 C CA . ILE A 1 119 ? 12.631 4.296 1.153 1.00 91.50 119 ILE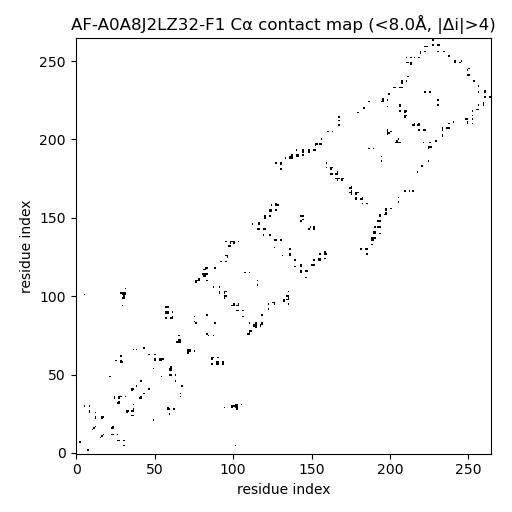 A CA 1
ATOM 995 C C . ILE A 1 119 ? 11.174 3.923 1.422 1.00 91.50 119 ILE A C 1
ATOM 997 O O . ILE A 1 119 ? 10.276 4.751 1.247 1.00 91.50 119 ILE A O 1
ATOM 1001 N N . GLY A 1 120 ? 10.924 2.690 1.865 1.00 91.19 120 GLY A N 1
ATOM 1002 C CA . GLY A 1 120 ? 9.580 2.214 2.144 1.00 91.19 120 GLY A CA 1
ATOM 1003 C C . GLY A 1 120 ? 8.969 2.928 3.344 1.00 91.19 120 GLY A C 1
ATOM 1004 O O . GLY A 1 120 ? 7.873 3.474 3.221 1.00 91.19 120 GLY A O 1
ATOM 1005 N N . LEU A 1 121 ? 9.687 3.033 4.470 1.00 90.38 121 LEU A N 1
ATOM 1006 C CA . LEU A 1 121 ? 9.203 3.778 5.639 1.00 90.38 121 LEU A CA 1
ATOM 1007 C C . LEU A 1 121 ? 9.070 5.279 5.353 1.00 90.38 121 LEU A C 1
ATOM 1009 O O . LEU A 1 121 ? 8.088 5.895 5.780 1.00 90.38 121 LEU A O 1
ATOM 1013 N N . LEU A 1 122 ? 10.003 5.861 4.590 1.00 90.56 122 LEU A N 1
ATOM 1014 C CA . LEU A 1 122 ? 9.955 7.273 4.197 1.00 90.56 122 LEU A CA 1
ATOM 1015 C C . LEU A 1 122 ? 8.656 7.620 3.455 1.00 90.56 122 LEU A C 1
ATOM 1017 O O . LEU A 1 122 ? 8.060 8.679 3.679 1.00 90.56 122 LEU A O 1
ATOM 1021 N N . HIS A 1 123 ? 8.199 6.734 2.569 1.00 91.06 123 HIS A N 1
ATOM 1022 C CA . HIS A 1 123 ? 7.004 6.964 1.761 1.00 91.06 123 HIS A CA 1
ATOM 1023 C C . HIS A 1 123 ? 5.724 6.371 2.353 1.00 91.06 123 HIS A C 1
ATOM 1025 O O . HIS A 1 123 ? 4.636 6.815 1.978 1.00 91.06 123 HIS A O 1
ATOM 1031 N N . TRP A 1 124 ? 5.821 5.471 3.333 1.00 94.12 124 TRP A N 1
ATOM 1032 C CA . TRP A 1 124 ? 4.668 4.810 3.945 1.00 94.12 124 TRP A CA 1
ATOM 1033 C C . TRP A 1 124 ? 3.624 5.788 4.489 1.00 94.12 124 TRP A C 1
ATOM 1035 O O . TRP A 1 124 ? 2.429 5.640 4.239 1.00 94.12 124 TRP A O 1
ATOM 1045 N N . ARG A 1 125 ? 4.057 6.869 5.152 1.00 90.81 125 ARG A N 1
ATOM 1046 C CA . ARG A 1 125 ? 3.129 7.903 5.641 1.00 90.81 125 ARG A CA 1
ATOM 1047 C C . ARG A 1 125 ? 2.266 8.484 4.515 1.00 90.8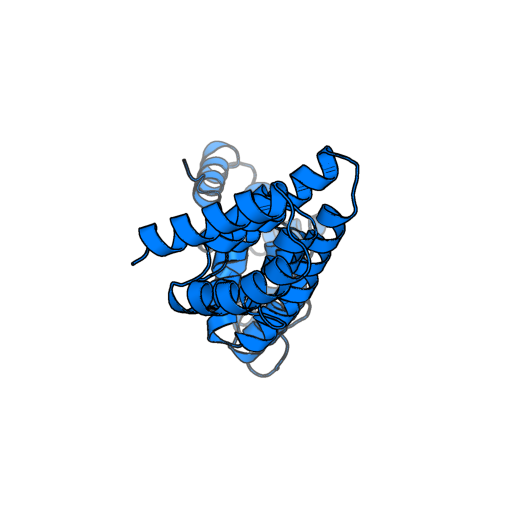1 125 ARG A C 1
ATOM 1049 O O . ARG A 1 125 ? 1.075 8.711 4.713 1.00 90.81 125 ARG A O 1
ATOM 1056 N N . LYS A 1 126 ? 2.852 8.724 3.336 1.00 88.00 126 LYS A N 1
ATOM 1057 C CA . LYS A 1 126 ? 2.126 9.255 2.170 1.00 88.00 126 LYS A CA 1
ATOM 1058 C C . LYS A 1 126 ? 1.140 8.224 1.617 1.00 88.00 126 LYS A C 1
ATOM 1060 O O . LYS A 1 126 ? 0.034 8.613 1.249 1.00 88.00 126 LYS A O 1
ATOM 1065 N N . VAL A 1 127 ? 1.510 6.941 1.613 1.00 90.88 127 VAL A N 1
ATOM 1066 C CA . VAL A 1 127 ? 0.624 5.827 1.228 1.00 90.88 127 VAL A CA 1
ATOM 1067 C C . VAL A 1 127 ? -0.602 5.787 2.132 1.00 90.88 127 VAL A C 1
ATOM 1069 O O . VAL A 1 127 ? -1.723 5.860 1.635 1.00 90.88 127 VAL A O 1
ATOM 1072 N N . CYS A 1 128 ? -0.404 5.785 3.452 1.00 89.44 128 CYS A N 1
ATOM 1073 C CA . CYS A 1 128 ? -1.500 5.796 4.423 1.00 89.44 128 CYS A CA 1
ATOM 1074 C C . CYS A 1 128 ? -2.358 7.059 4.329 1.00 89.44 128 CYS A C 1
ATO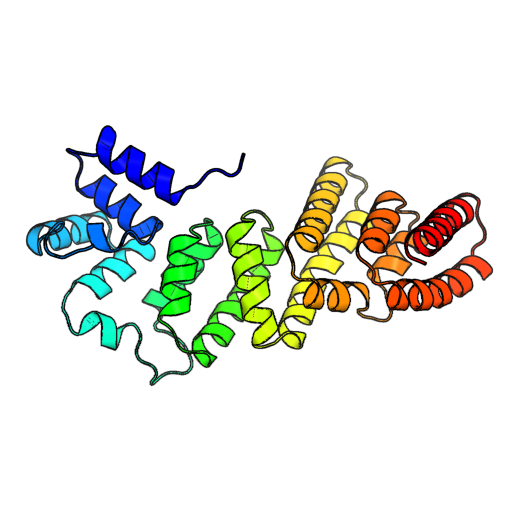M 1076 O O . CYS A 1 128 ? -3.572 7.012 4.514 1.00 89.44 128 CYS A O 1
ATOM 1078 N N . PHE A 1 129 ? -1.740 8.210 4.052 1.00 87.50 129 PHE A N 1
ATOM 1079 C CA . PHE A 1 129 ? -2.476 9.460 3.915 1.00 87.50 129 PHE A CA 1
ATOM 1080 C C . PHE A 1 129 ? -3.364 9.474 2.667 1.00 87.50 129 PHE A C 1
ATOM 1082 O O . PHE A 1 129 ? -4.494 9.954 2.746 1.00 87.50 129 PHE A O 1
ATOM 1089 N N . LYS A 1 130 ? -2.878 8.957 1.533 1.00 86.56 130 LYS A N 1
ATOM 1090 C CA . LYS A 1 130 ? -3.671 8.870 0.304 1.00 86.56 130 LYS A CA 1
ATOM 1091 C C . LYS A 1 130 ? -4.734 7.779 0.388 1.00 86.56 130 LYS A C 1
ATOM 1093 O O . LYS A 1 130 ? -5.880 8.077 0.088 1.00 86.56 130 LYS A O 1
ATOM 1098 N N . ALA A 1 131 ? -4.351 6.564 0.791 1.00 85.25 131 ALA A N 1
ATOM 1099 C CA . ALA A 1 131 ? -5.232 5.401 0.927 1.00 85.25 131 ALA A CA 1
ATOM 1100 C C . ALA A 1 131 ? -6.123 5.157 -0.313 1.00 85.25 131 ALA A C 1
ATOM 1102 O O . ALA A 1 131 ? -7.337 5.031 -0.194 1.00 85.25 131 ALA A O 1
ATOM 1103 N N . LYS A 1 132 ? -5.516 5.141 -1.509 1.00 87.44 132 LYS A N 1
ATOM 1104 C CA . LYS A 1 132 ? -6.227 4.957 -2.790 1.00 87.44 132 LYS A CA 1
ATOM 1105 C C . LYS A 1 132 ? -5.815 3.678 -3.509 1.00 87.44 132 LYS A C 1
ATOM 1107 O O . LYS A 1 132 ? -6.666 2.877 -3.879 1.00 87.44 132 LYS A O 1
ATOM 1112 N N . ASP A 1 133 ? -4.512 3.472 -3.657 1.00 90.12 133 ASP A N 1
ATOM 1113 C CA . ASP A 1 133 ? -3.965 2.401 -4.488 1.00 90.12 133 ASP A CA 1
ATOM 1114 C C . ASP A 1 133 ? -3.837 1.107 -3.676 1.00 90.12 133 ASP A C 1
ATOM 1116 O O . ASP A 1 133 ? -2.879 0.911 -2.921 1.00 90.12 133 ASP A O 1
ATOM 1120 N N . ARG A 1 134 ? -4.851 0.238 -3.787 1.00 92.06 134 ARG A N 1
ATOM 1121 C CA . ARG A 1 134 ? -4.985 -0.990 -2.983 1.00 92.06 134 ARG A CA 1
ATOM 1122 C C . ARG A 1 134 ? -3.771 -1.905 -3.104 1.00 92.06 134 ARG A C 1
ATOM 1124 O O . ARG A 1 134 ? -3.263 -2.358 -2.082 1.00 92.06 134 ARG A O 1
ATOM 1131 N N . GLU A 1 135 ? -3.313 -2.167 -4.323 1.00 91.94 135 GLU A N 1
ATOM 1132 C CA . GLU A 1 135 ? -2.217 -3.106 -4.578 1.00 91.94 135 GLU A CA 1
ATOM 1133 C C . GLU A 1 135 ? -0.889 -2.594 -4.023 1.00 91.94 135 GLU A C 1
ATOM 1135 O O . GLU A 1 135 ? -0.200 -3.316 -3.303 1.00 91.94 135 GLU A O 1
ATOM 1140 N N . VAL A 1 136 ? -0.574 -1.317 -4.264 1.00 93.56 136 VAL A N 1
ATOM 1141 C CA . VAL A 1 136 ? 0.622 -0.664 -3.714 1.00 93.56 136 VAL A CA 1
ATOM 1142 C C . VAL A 1 136 ? 0.591 -0.667 -2.188 1.00 93.56 136 VAL A C 1
ATOM 1144 O O . VAL A 1 136 ? 1.591 -1.016 -1.559 1.00 93.56 136 VAL A O 1
ATOM 1147 N N . LEU A 1 137 ? -0.546 -0.310 -1.578 1.00 94.50 137 LEU A N 1
ATOM 1148 C CA . LEU A 1 137 ? -0.676 -0.308 -0.122 1.00 94.50 137 LEU A CA 1
ATOM 1149 C C . LEU A 1 137 ? -0.486 -1.712 0.448 1.00 94.50 137 LEU A C 1
ATOM 1151 O O . LEU A 1 137 ? 0.309 -1.880 1.370 1.00 94.50 137 LEU A O 1
ATOM 1155 N N . HIS A 1 138 ? -1.186 -2.705 -0.100 1.00 94.25 138 HIS A N 1
ATOM 1156 C CA . HIS A 1 138 ? -1.120 -4.081 0.378 1.00 94.25 138 HIS A CA 1
ATOM 1157 C C . HIS A 1 138 ? 0.297 -4.653 0.242 1.00 94.25 138 HIS A C 1
ATOM 1159 O O . HIS A 1 138 ? 0.858 -5.157 1.216 1.00 94.25 138 HIS A O 1
ATOM 1165 N N . PHE A 1 139 ? 0.919 -4.486 -0.928 1.00 94.50 139 PHE A N 1
ATOM 1166 C CA . PHE A 1 139 ? 2.282 -4.938 -1.190 1.00 94.50 139 PHE A CA 1
ATOM 1167 C C . PHE A 1 139 ? 3.292 -4.325 -0.220 1.00 94.50 139 PHE A C 1
ATOM 1169 O O . PHE A 1 139 ? 4.062 -5.048 0.414 1.00 94.50 139 PHE A O 1
ATOM 1176 N N . LEU A 1 140 ? 3.281 -2.997 -0.067 1.00 95.50 140 LEU A N 1
ATOM 1177 C CA . LEU A 1 140 ? 4.206 -2.320 0.840 1.00 95.50 140 LEU A CA 1
ATOM 1178 C C . LEU A 1 140 ? 3.930 -2.681 2.299 1.00 95.50 140 LEU A C 1
ATOM 1180 O O . LEU A 1 140 ? 4.882 -2.862 3.051 1.00 95.50 140 LEU A O 1
ATOM 1184 N N . CYS A 1 141 ? 2.663 -2.830 2.694 1.00 95.69 141 CYS A N 1
ATOM 1185 C CA . CYS A 1 141 ? 2.294 -3.237 4.045 1.00 95.69 141 CYS A CA 1
ATOM 1186 C C . CYS A 1 141 ? 2.913 -4.587 4.408 1.00 95.69 141 CYS A C 1
ATOM 1188 O O . CYS A 1 141 ? 3.597 -4.687 5.423 1.00 95.69 141 CYS A O 1
ATOM 1190 N N . GLU A 1 142 ? 2.689 -5.614 3.585 1.00 94.88 142 GLU A N 1
ATOM 1191 C CA . GLU A 1 142 ? 3.201 -6.968 3.824 1.00 94.88 142 GLU A CA 1
ATOM 1192 C C . GLU A 1 142 ? 4.728 -6.962 3.933 1.00 94.88 142 GLU A C 1
ATOM 1194 O O . GLU A 1 142 ? 5.308 -7.468 4.897 1.00 94.88 142 GLU A O 1
ATOM 1199 N N . ARG A 1 143 ? 5.399 -6.312 2.977 1.00 95.25 143 ARG A N 1
ATOM 1200 C CA . ARG A 1 143 ? 6.862 -6.302 2.919 1.00 95.25 143 ARG A CA 1
ATOM 1201 C C . ARG A 1 143 ? 7.494 -5.485 4.043 1.00 95.25 143 ARG A C 1
ATOM 1203 O O . ARG A 1 143 ? 8.449 -5.946 4.663 1.00 95.25 143 ARG A O 1
ATOM 1210 N N . LEU A 1 144 ? 6.955 -4.309 4.352 1.00 94.94 144 LEU A N 1
ATOM 1211 C CA . LEU A 1 144 ? 7.480 -3.471 5.429 1.00 94.94 144 LEU A CA 1
ATOM 1212 C C . LEU A 1 144 ? 7.157 -4.030 6.812 1.00 94.94 144 LEU A C 1
ATOM 1214 O O . LEU A 1 144 ? 7.951 -3.843 7.729 1.00 94.94 144 LEU A O 1
ATOM 1218 N N . CYS A 1 145 ? 6.048 -4.751 6.983 1.00 94.62 145 CYS A N 1
ATOM 1219 C CA . CYS A 1 145 ? 5.759 -5.426 8.247 1.00 94.62 145 CYS A CA 1
ATOM 1220 C C . CYS A 1 145 ? 6.749 -6.538 8.574 1.00 94.62 145 CYS A C 1
ATOM 1222 O O . CYS A 1 145 ? 7.016 -6.774 9.754 1.00 94.62 145 CYS A O 1
ATOM 1224 N N . ILE A 1 146 ? 7.278 -7.228 7.562 1.00 93.81 146 ILE A N 1
ATOM 1225 C CA . ILE A 1 146 ? 8.327 -8.235 7.755 1.00 93.81 146 ILE A CA 1
ATOM 1226 C C . ILE A 1 146 ? 9.606 -7.564 8.265 1.00 93.81 146 ILE A C 1
ATOM 1228 O O . ILE A 1 146 ? 10.220 -8.067 9.200 1.00 93.81 146 ILE A O 1
ATOM 1232 N N . ILE A 1 147 ? 9.956 -6.409 7.694 1.00 93.31 147 ILE A N 1
ATOM 1233 C CA . ILE A 1 147 ? 11.180 -5.671 8.020 1.00 93.31 147 ILE A CA 1
ATOM 1234 C C . ILE A 1 147 ? 11.069 -4.965 9.382 1.00 93.31 147 ILE A C 1
ATOM 1236 O O . ILE A 1 147 ? 11.895 -5.179 10.264 1.00 93.31 147 ILE A O 1
ATOM 1240 N N . ASN A 1 148 ? 10.044 -4.129 9.578 1.00 92.19 148 ASN A N 1
ATOM 1241 C CA . ASN A 1 148 ? 9.907 -3.275 10.759 1.00 92.19 148 ASN A CA 1
ATOM 1242 C C . ASN A 1 148 ? 8.434 -3.004 11.114 1.00 92.19 148 ASN A C 1
ATOM 1244 O O . ASN A 1 148 ? 7.902 -1.906 10.923 1.00 92.19 148 ASN A O 1
ATOM 1248 N N . ALA A 1 149 ? 7.763 -4.013 11.675 1.00 92.44 149 ALA A N 1
ATOM 1249 C CA . ALA A 1 149 ? 6.361 -3.905 12.084 1.00 92.44 149 ALA A CA 1
ATOM 1250 C C . ALA A 1 149 ? 6.100 -2.777 13.098 1.00 92.44 149 ALA A C 1
ATOM 1252 O O . ALA A 1 149 ? 5.087 -2.088 12.997 1.00 92.44 149 ALA A O 1
ATOM 1253 N N . THR A 1 150 ? 7.000 -2.569 14.062 1.00 91.19 150 THR A N 1
ATOM 1254 C CA . THR A 1 150 ? 6.819 -1.568 15.126 1.00 91.19 150 THR A CA 1
ATOM 1255 C C . THR A 1 150 ? 6.883 -0.144 14.576 1.00 91.19 150 THR A C 1
ATOM 1257 O O . THR A 1 150 ? 6.017 0.682 14.879 1.00 91.19 150 THR A O 1
ATOM 1260 N N . GLY A 1 151 ? 7.883 0.147 13.737 1.00 91.69 151 GLY A N 1
ATOM 1261 C CA . GLY A 1 151 ? 8.009 1.434 13.057 1.00 91.69 151 GLY A CA 1
ATOM 1262 C C . GLY A 1 151 ? 6.812 1.702 12.148 1.00 91.69 151 GLY A C 1
ATOM 1263 O O . GLY A 1 151 ? 6.226 2.788 12.193 1.00 91.69 151 GLY A O 1
ATOM 1264 N N . LEU A 1 152 ? 6.383 0.681 11.401 1.00 94.81 152 LEU A N 1
ATOM 1265 C CA . LEU A 1 152 ? 5.220 0.772 10.526 1.00 94.81 152 LEU A CA 1
ATOM 1266 C C . LEU A 1 152 ? 3.928 1.052 11.304 1.00 94.81 152 LEU A C 1
ATOM 1268 O O . LEU A 1 152 ? 3.168 1.944 10.923 1.00 94.81 152 LEU A O 1
ATOM 1272 N N . ALA A 1 153 ? 3.702 0.357 12.423 1.00 94.69 153 ALA A N 1
ATOM 1273 C CA . ALA A 1 153 ? 2.547 0.574 13.293 1.00 94.69 153 ALA A CA 1
ATOM 1274 C C . ALA A 1 153 ? 2.494 2.015 13.806 1.00 94.69 153 ALA A C 1
ATOM 1276 O O . ALA A 1 153 ? 1.459 2.664 13.687 1.00 94.69 153 ALA A O 1
ATOM 1277 N N . ARG A 1 154 ? 3.621 2.565 14.275 1.00 93.62 154 ARG A N 1
ATOM 1278 C CA . ARG A 1 154 ? 3.684 3.943 14.790 1.00 93.62 154 ARG A CA 1
ATOM 1279 C C . ARG A 1 154 ? 3.387 4.993 13.718 1.00 93.62 154 ARG A C 1
ATOM 1281 O O . ARG A 1 154 ? 2.643 5.938 13.974 1.00 93.62 154 ARG A O 1
ATOM 1288 N N . ILE A 1 155 ? 3.948 4.843 12.517 1.00 94.31 155 ILE A N 1
ATOM 1289 C CA . ILE A 1 155 ? 3.679 5.770 11.405 1.00 94.31 155 ILE A CA 1
ATOM 1290 C C . ILE A 1 155 ? 2.207 5.686 10.984 1.00 94.31 155 ILE A C 1
ATOM 1292 O O . ILE A 1 155 ? 1.567 6.717 10.744 1.00 94.31 155 ILE A O 1
ATOM 1296 N N . THR A 1 156 ? 1.670 4.466 10.909 1.00 95.44 156 THR A N 1
ATOM 1297 C CA . THR A 1 156 ? 0.275 4.243 10.518 1.00 95.44 156 THR A CA 1
ATOM 1298 C C . THR A 1 156 ? -0.679 4.811 11.555 1.00 95.44 156 THR A C 1
ATOM 1300 O O . THR A 1 156 ? -1.585 5.544 11.177 1.00 95.44 156 THR A O 1
ATOM 1303 N N . TRP A 1 157 ? -0.428 4.570 12.845 1.00 95.88 157 TRP A N 1
ATOM 1304 C CA . TRP A 1 157 ? -1.220 5.093 13.958 1.00 95.88 157 TRP A CA 1
ATOM 1305 C C . TRP A 1 157 ? -1.375 6.603 13.912 1.00 95.88 157 TRP A C 1
ATOM 1307 O O . TRP A 1 157 ? -2.495 7.091 13.968 1.00 95.88 157 TRP A O 1
ATOM 1317 N N . ASN A 1 158 ? -0.287 7.348 13.705 1.00 93.06 158 ASN A N 1
ATOM 1318 C CA . ASN A 1 158 ? -0.364 8.807 13.625 1.00 93.06 158 ASN A CA 1
ATOM 1319 C C . ASN A 1 158 ? -1.342 9.273 12.535 1.00 93.06 158 ASN A C 1
ATOM 1321 O O . ASN A 1 158 ? -2.110 10.205 12.744 1.00 93.06 158 ASN A O 1
ATOM 1325 N N . THR A 1 159 ? -1.332 8.615 11.372 1.00 92.69 159 THR A N 1
ATOM 1326 C CA . THR A 1 159 ? -2.216 8.974 10.250 1.00 92.69 159 THR A CA 1
ATOM 1327 C C . THR A 1 159 ? -3.645 8.474 10.473 1.00 92.69 159 THR A C 1
ATOM 1329 O O . THR A 1 159 ? -4.609 9.182 10.180 1.00 92.69 159 THR A O 1
ATOM 1332 N N . PHE A 1 160 ? -3.783 7.259 11.002 1.00 95.50 160 PHE A N 1
ATOM 1333 C CA . PHE A 1 160 ? -5.050 6.602 11.299 1.00 95.50 160 PHE A CA 1
ATOM 1334 C C . PHE A 1 160 ? -5.815 7.354 12.388 1.00 95.50 160 PHE A C 1
ATOM 1336 O O . PHE A 1 160 ? -6.944 7.781 12.175 1.00 95.50 160 PHE A O 1
ATOM 1343 N N . TYR A 1 161 ? -5.171 7.603 13.524 1.00 95.19 161 TYR A N 1
ATOM 1344 C CA . TYR A 1 161 ? -5.781 8.271 14.662 1.00 95.19 161 TYR A CA 1
ATOM 1345 C C . TYR A 1 161 ? -6.055 9.754 14.384 1.00 95.19 161 TYR A C 1
ATOM 1347 O O . TYR A 1 161 ? -7.082 10.263 14.814 1.00 95.19 161 TYR A O 1
ATOM 1355 N N . GLN A 1 162 ? -5.222 10.439 13.588 1.00 92.88 162 GLN A N 1
ATOM 1356 C CA . GLN A 1 162 ? -5.557 11.784 13.101 1.00 92.88 162 GLN A CA 1
ATOM 1357 C C . GLN A 1 162 ? -6.825 11.774 12.230 1.00 92.88 162 GLN A C 1
ATOM 1359 O O . GLN A 1 162 ? -7.673 12.647 12.375 1.00 92.88 162 GLN A O 1
ATOM 1364 N N . THR A 1 163 ? -6.976 10.779 11.349 1.00 93.06 163 THR A N 1
ATOM 1365 C CA . THR A 1 163 ? -8.186 10.631 10.519 1.00 93.06 163 THR A CA 1
ATOM 1366 C C . THR A 1 163 ? -9.417 10.353 11.388 1.00 93.06 163 THR A C 1
ATOM 1368 O O . THR A 1 163 ? -10.459 10.959 11.168 1.00 93.06 163 THR A O 1
ATOM 1371 N N . LEU A 1 164 ? -9.275 9.509 12.416 1.00 94.06 164 LEU A N 1
ATOM 1372 C CA . LEU A 1 164 ? -10.322 9.264 13.408 1.00 94.06 164 LEU A CA 1
ATOM 1373 C C . LEU A 1 164 ? -10.693 10.543 14.166 1.00 94.06 164 LEU A C 1
ATOM 1375 O O . LEU A 1 164 ? -11.860 10.890 14.237 1.00 94.06 164 LEU A O 1
ATOM 1379 N N . GLN A 1 165 ? -9.725 11.276 14.715 1.00 92.00 165 GLN A N 1
ATOM 1380 C CA . GLN A 1 165 ? -10.006 12.505 15.463 1.00 92.00 165 GLN A CA 1
ATOM 1381 C C . GLN A 1 165 ? -10.754 13.534 14.617 1.00 92.00 165 GLN A C 1
ATOM 1383 O O . GLN A 1 165 ? -11.724 14.118 15.094 1.00 92.00 165 GLN A O 1
ATOM 1388 N N . ASN A 1 166 ? -10.368 13.685 13.349 1.00 88.25 166 ASN A N 1
ATOM 1389 C CA . ASN A 1 166 ? -11.101 14.534 12.419 1.00 88.25 166 ASN A CA 1
ATOM 1390 C C . ASN A 1 166 ? -12.547 14.039 12.242 1.00 88.25 166 ASN A C 1
ATOM 1392 O O . ASN A 1 166 ? -13.461 14.845 12.327 1.00 88.25 166 ASN A O 1
ATOM 1396 N N . SER A 1 167 ? -12.787 12.729 12.095 1.00 88.31 167 SER A N 1
ATOM 1397 C CA . SER A 1 167 ? -14.159 12.207 11.991 1.00 88.31 167 SER A CA 1
ATOM 1398 C C . SER A 1 167 ? -14.976 12.346 13.279 1.00 88.31 167 SER A C 1
ATOM 1400 O O . SER A 1 167 ? -16.195 12.396 13.215 1.00 88.31 167 SER A O 1
ATOM 1402 N N . LEU A 1 168 ? -14.338 12.387 14.454 1.00 87.19 168 LEU A N 1
ATOM 1403 C CA . LEU A 1 168 ? -15.038 12.584 15.732 1.00 87.19 168 LEU A CA 1
ATOM 1404 C C . LEU A 1 168 ? -15.489 14.037 15.949 1.00 87.19 168 LEU A C 1
ATOM 1406 O O . LEU A 1 168 ? -16.432 14.260 16.704 1.00 87.19 168 LEU A O 1
ATOM 1410 N N . GLN A 1 169 ? -14.783 15.004 15.357 1.00 80.81 169 GLN A N 1
ATOM 1411 C CA . GLN A 1 169 ? -14.964 16.443 15.600 1.00 80.81 169 GLN A CA 1
ATOM 1412 C C . GLN A 1 169 ? -15.688 17.175 14.461 1.00 80.81 169 GLN A C 1
ATOM 1414 O O . GLN A 1 169 ? -16.061 18.332 14.630 1.00 80.81 169 GLN A O 1
ATOM 1419 N N . GLU A 1 170 ? -15.835 16.542 13.299 1.00 75.50 170 GLU A N 1
ATOM 1420 C CA . GLU A 1 170 ? -16.339 17.177 12.086 1.00 75.50 170 GLU A CA 1
ATOM 1421 C C . GLU A 1 170 ? -17.858 17.017 11.948 1.00 75.50 170 GLU A C 1
ATOM 1423 O O . GLU A 1 170 ? -18.367 15.911 11.768 1.00 75.50 170 GLU A O 1
ATOM 1428 N N . ASP A 1 171 ? -18.575 18.141 11.970 1.00 72.19 171 ASP A N 1
ATOM 1429 C CA . ASP A 1 171 ? -20.034 18.179 11.799 1.00 72.19 171 ASP A CA 1
ATOM 1430 C C . ASP A 1 171 ? -20.458 18.031 10.326 1.00 72.19 171 ASP A C 1
ATOM 1432 O O . ASP A 1 171 ? -21.627 17.789 10.011 1.00 72.19 171 ASP A O 1
ATOM 1436 N N . ASN A 1 172 ? -19.520 18.179 9.387 1.00 82.62 172 ASN A N 1
ATOM 1437 C CA . ASN A 1 172 ? -19.798 18.017 7.970 1.00 82.62 172 ASN A CA 1
ATOM 1438 C C . ASN A 1 172 ? -19.841 16.534 7.567 1.00 82.62 172 ASN A C 1
ATOM 1440 O O . ASN A 1 172 ? -18.814 15.859 7.457 1.00 82.62 172 ASN A O 1
ATOM 1444 N N . ALA A 1 17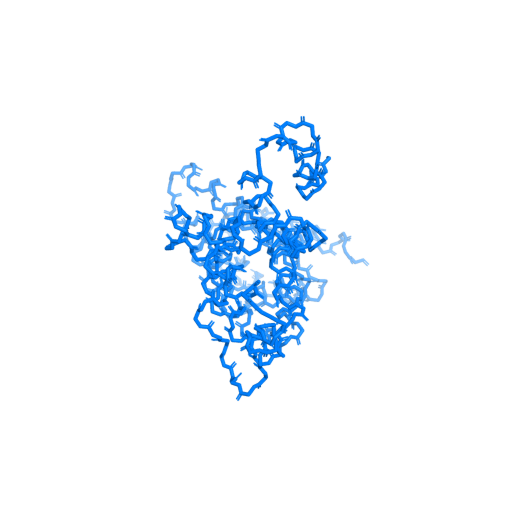3 ? -21.048 16.069 7.237 1.00 82.06 173 ALA A N 1
ATOM 1445 C CA . ALA A 1 173 ? -21.331 14.689 6.844 1.00 82.06 173 ALA A CA 1
ATOM 1446 C C . ALA A 1 173 ? -20.417 14.146 5.731 1.00 82.06 173 ALA A C 1
ATOM 1448 O O . ALA A 1 173 ? -20.018 12.987 5.782 1.00 82.06 173 ALA A O 1
ATOM 1449 N N . ARG A 1 174 ? -20.028 14.973 4.749 1.00 84.25 174 ARG A N 1
ATOM 1450 C CA . ARG A 1 174 ? -19.169 14.523 3.642 1.00 84.25 174 ARG A CA 1
ATOM 1451 C C . ARG A 1 174 ? -17.750 14.201 4.109 1.00 84.25 174 ARG A C 1
ATOM 1453 O O . ARG A 1 174 ? -17.172 13.204 3.694 1.00 84.25 174 ARG A O 1
ATOM 1460 N N . PHE A 1 175 ? -17.181 15.045 4.967 1.00 83.25 175 PHE A N 1
ATOM 1461 C CA . PHE A 1 175 ? -15.833 14.829 5.496 1.00 83.25 175 PHE A CA 1
ATOM 1462 C C . PHE A 1 175 ? -15.792 13.666 6.494 1.00 83.25 175 PHE A C 1
ATOM 1464 O O . PHE A 1 175 ? -14.795 12.937 6.550 1.00 83.25 175 PHE A O 1
ATOM 1471 N N . HIS A 1 176 ? -16.880 13.466 7.244 1.00 85.69 176 HIS A N 1
ATOM 1472 C CA . HIS A 1 176 ? -17.070 12.276 8.072 1.00 85.69 176 HIS A CA 1
ATOM 1473 C C . HIS A 1 176 ? -17.072 11.011 7.209 1.00 85.69 176 HIS A C 1
ATOM 1475 O O . HIS A 1 176 ? -16.248 10.124 7.435 1.00 85.69 176 HIS A O 1
ATOM 1481 N N . GLU A 1 177 ? -17.888 10.976 6.154 1.00 87.19 177 GLU A N 1
ATOM 1482 C CA . GLU A 1 177 ? -17.973 9.845 5.230 1.00 87.19 177 GLU A CA 1
ATOM 1483 C C . GLU A 1 177 ? -16.625 9.550 4.546 1.00 87.19 177 GLU A C 1
ATOM 1485 O O . GLU A 1 177 ? -16.184 8.400 4.513 1.00 87.19 177 GLU A O 1
ATOM 1490 N N . ASP A 1 178 ? -15.909 10.567 4.065 1.00 88.62 178 ASP A N 1
ATOM 1491 C CA . ASP A 1 178 ? -14.573 10.394 3.475 1.00 88.62 178 ASP A CA 1
ATOM 1492 C C . ASP A 1 178 ? -13.573 9.798 4.489 1.00 88.62 178 ASP A C 1
ATOM 1494 O O . ASP A 1 178 ? -12.752 8.932 4.155 1.00 88.62 178 ASP A O 1
ATOM 1498 N N . SER A 1 179 ? -13.653 10.225 5.752 1.00 90.69 179 SER A N 1
ATOM 1499 C CA . SER A 1 179 ? -12.805 9.712 6.835 1.00 90.69 179 SER A CA 1
ATOM 1500 C C . SER A 1 179 ? -13.149 8.263 7.187 1.00 90.69 179 SER A C 1
ATOM 1502 O O . SER A 1 179 ? -12.241 7.442 7.334 1.00 90.69 179 SER A O 1
ATOM 1504 N N . MET A 1 180 ? -14.441 7.923 7.240 1.00 90.81 180 MET A N 1
ATOM 1505 C CA . MET A 1 180 ? -14.940 6.555 7.413 1.00 90.81 180 MET A CA 1
ATOM 1506 C C . MET A 1 180 ? -14.395 5.622 6.335 1.00 90.81 180 MET A C 1
ATOM 1508 O O . MET A 1 180 ? -13.791 4.589 6.643 1.00 90.81 180 MET A O 1
ATOM 1512 N N . HIS A 1 181 ? -14.550 6.013 5.068 1.00 91.69 181 HIS A N 1
ATOM 1513 C CA . HIS A 1 181 ? -14.061 5.245 3.928 1.00 91.69 181 HIS A CA 1
ATOM 1514 C C . HIS A 1 181 ? -12.555 5.021 4.011 1.00 91.69 181 HIS A C 1
ATOM 1516 O O . HIS A 1 181 ? -12.078 3.907 3.786 1.00 91.69 181 HIS A O 1
ATOM 1522 N N . LYS A 1 182 ? -11.796 6.052 4.390 1.00 93.38 182 LYS A N 1
ATOM 1523 C CA . LYS A 1 182 ? -10.346 5.951 4.548 1.00 93.38 182 LYS A CA 1
ATOM 1524 C C . LYS A 1 182 ? -9.941 5.002 5.677 1.00 93.38 182 LYS A C 1
ATOM 1526 O O . LYS A 1 182 ? -9.051 4.177 5.475 1.00 93.38 182 LYS A O 1
ATOM 1531 N N . LEU A 1 183 ? -10.582 5.079 6.844 1.00 95.31 183 LEU A N 1
ATOM 1532 C CA . LEU A 1 183 ? -10.309 4.172 7.966 1.00 95.31 183 LEU A CA 1
ATOM 1533 C C . LEU A 1 183 ? -10.628 2.719 7.591 1.00 95.31 183 LEU A C 1
ATOM 1535 O O . LEU A 1 183 ? -9.793 1.835 7.795 1.00 95.31 183 LEU A O 1
ATOM 1539 N N . ALA A 1 184 ? -11.783 2.481 6.966 1.00 94.69 184 ALA A N 1
ATOM 1540 C CA . ALA A 1 184 ? -12.173 1.161 6.479 1.00 94.69 184 ALA A CA 1
ATOM 1541 C C . ALA A 1 184 ? -11.200 0.632 5.413 1.00 94.69 184 ALA A C 1
ATOM 1543 O O . ALA A 1 184 ? -10.797 -0.532 5.465 1.00 94.69 184 ALA A O 1
ATOM 1544 N N . PHE A 1 185 ? -10.766 1.485 4.479 1.00 94.19 185 PHE A N 1
ATOM 1545 C CA . PHE A 1 185 ? -9.786 1.129 3.453 1.00 94.19 185 PHE A CA 1
ATOM 1546 C C . PHE A 1 185 ? -8.445 0.715 4.064 1.00 94.19 185 PHE A C 1
ATOM 1548 O O . PHE A 1 185 ? -7.874 -0.297 3.653 1.00 94.19 185 PHE A O 1
ATOM 1555 N N . LEU A 1 186 ? -7.943 1.462 5.052 1.00 95.06 186 LEU A N 1
ATOM 1556 C CA . LEU A 1 186 ? -6.697 1.126 5.744 1.00 95.06 186 LEU A CA 1
ATOM 1557 C C . LEU A 1 186 ? -6.813 -0.218 6.467 1.00 95.06 186 LEU A C 1
ATOM 1559 O O . LEU A 1 186 ? -5.953 -1.078 6.290 1.00 95.06 186 LEU A O 1
ATOM 1563 N N . LEU A 1 187 ? -7.882 -0.445 7.232 1.00 95.12 187 LEU A N 1
ATOM 1564 C CA . LEU A 1 187 ? -8.068 -1.707 7.956 1.00 95.12 187 LEU A CA 1
ATOM 1565 C C . LEU A 1 187 ? -8.192 -2.896 6.999 1.00 95.12 187 LEU A C 1
ATOM 1567 O O . LEU A 1 187 ? -7.532 -3.914 7.200 1.00 95.12 187 LEU A O 1
ATOM 1571 N N . LYS A 1 188 ? -8.958 -2.746 5.914 1.00 94.00 188 LYS A N 1
ATOM 1572 C CA . LYS A 1 188 ? -9.176 -3.808 4.927 1.00 94.00 188 LYS A CA 1
ATOM 1573 C C . LYS A 1 188 ? -7.900 -4.222 4.192 1.00 94.00 188 LYS A C 1
ATOM 1575 O O . LYS A 1 188 ? -7.726 -5.403 3.908 1.00 94.00 188 LYS A O 1
ATOM 1580 N N . ASN A 1 189 ? -7.034 -3.265 3.857 1.00 92.94 189 ASN A N 1
ATOM 1581 C CA . ASN A 1 189 ? -5.898 -3.505 2.959 1.00 92.94 189 ASN A CA 1
ATOM 1582 C C . ASN A 1 189 ? -4.543 -3.631 3.677 1.00 92.94 189 ASN A C 1
ATOM 1584 O O . ASN A 1 189 ? -3.544 -3.964 3.039 1.00 92.94 189 ASN A O 1
ATOM 1588 N N . THR A 1 190 ? -4.498 -3.409 4.992 1.00 94.75 190 THR A N 1
ATOM 1589 C CA . THR A 1 190 ? -3.317 -3.702 5.815 1.00 94.75 190 THR A CA 1
ATOM 1590 C C . THR A 1 190 ? -3.318 -5.150 6.303 1.00 94.75 190 THR A C 1
ATOM 1592 O O . THR A 1 190 ? -4.375 -5.759 6.500 1.00 94.75 190 THR A O 1
ATOM 1595 N N . CYS A 1 191 ? -2.122 -5.707 6.499 1.00 94.44 191 CYS A N 1
ATOM 1596 C CA . CYS A 1 191 ? -1.940 -7.065 7.001 1.00 94.44 191 CYS A CA 1
ATOM 1597 C C . CYS A 1 191 ? -2.448 -7.206 8.446 1.00 94.44 191 CYS A C 1
ATOM 1599 O O . CYS A 1 191 ? -2.499 -6.229 9.201 1.00 94.44 191 CYS A O 1
ATOM 1601 N N . SER A 1 192 ? -2.799 -8.429 8.855 1.00 93.44 192 SER A N 1
ATOM 1602 C CA . SER A 1 192 ? -3.364 -8.709 10.188 1.00 93.44 192 SER A CA 1
ATOM 1603 C C . SER A 1 192 ? -2.456 -8.232 11.322 1.00 93.44 192 SER A C 1
ATOM 1605 O O . SER A 1 192 ? -2.928 -7.613 12.274 1.00 93.44 192 SER A O 1
ATOM 1607 N N . ARG A 1 193 ? -1.137 -8.425 11.185 1.00 93.81 193 ARG A N 1
ATOM 1608 C CA . ARG A 1 193 ? -0.139 -7.981 12.168 1.00 93.81 193 ARG A CA 1
ATOM 1609 C C . ARG A 1 193 ? -0.176 -6.468 12.384 1.00 93.81 193 ARG A C 1
ATOM 1611 O O . ARG A 1 193 ? -0.169 -6.016 13.527 1.00 93.81 193 ARG A O 1
ATOM 1618 N N . LEU A 1 194 ? -0.214 -5.686 11.303 1.00 95.25 194 LEU A N 1
ATOM 1619 C CA . LEU A 1 194 ? -0.276 -4.227 11.393 1.00 95.25 194 LEU A CA 1
ATOM 1620 C C . LEU A 1 194 ? -1.614 -3.770 11.970 1.00 95.25 194 LEU A C 1
ATOM 1622 O O . LEU A 1 194 ? -1.650 -2.919 12.855 1.00 95.25 194 LEU A O 1
ATOM 1626 N N . ARG A 1 195 ? -2.705 -4.360 11.483 1.00 94.88 195 ARG A N 1
ATOM 1627 C CA . ARG A 1 195 ? -4.068 -4.047 11.907 1.00 94.88 195 ARG A CA 1
ATOM 1628 C C . ARG A 1 195 ? -4.263 -4.265 13.404 1.00 94.88 195 ARG A C 1
ATOM 1630 O O . ARG A 1 195 ? -4.723 -3.364 14.102 1.00 94.88 195 ARG A O 1
ATOM 1637 N N . SER A 1 196 ? -3.831 -5.425 13.894 1.00 94.00 196 SER A N 1
ATOM 1638 C CA . SER A 1 196 ? -3.852 -5.782 15.310 1.00 94.00 196 SER A CA 1
ATOM 1639 C C . SER A 1 196 ? -3.037 -4.787 16.146 1.00 94.00 196 SER A C 1
ATOM 1641 O O . SER A 1 196 ? -3.540 -4.268 17.143 1.00 94.00 196 SER A O 1
ATOM 1643 N N . ALA A 1 197 ? -1.827 -4.427 15.698 1.00 94.44 197 ALA A N 1
ATOM 1644 C CA . ALA A 1 197 ? -0.972 -3.462 16.392 1.00 94.44 197 ALA A CA 1
ATOM 1645 C C . ALA A 1 197 ? -1.579 -2.047 16.462 1.00 94.44 197 ALA A C 1
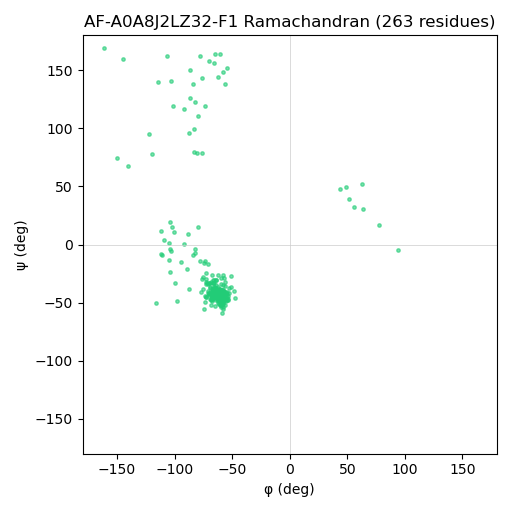ATOM 1647 O O . ALA A 1 197 ? -1.486 -1.394 17.500 1.00 94.44 197 ALA A O 1
ATOM 1648 N N . ILE A 1 198 ? -2.217 -1.580 15.383 1.00 95.25 198 ILE A N 1
ATOM 1649 C CA . ILE A 1 198 ? -2.881 -0.266 15.326 1.00 95.25 198 ILE A CA 1
ATOM 1650 C C . ILE A 1 198 ? -4.088 -0.229 16.262 1.00 95.25 198 ILE A C 1
ATOM 1652 O O . ILE A 1 198 ? -4.241 0.726 17.018 1.00 95.25 198 ILE A O 1
ATOM 1656 N N . LEU A 1 199 ? -4.948 -1.249 16.236 1.00 95.56 199 LEU A N 1
ATOM 1657 C CA . LEU A 1 199 ? -6.172 -1.244 17.042 1.00 95.56 199 LEU A CA 1
ATOM 1658 C C . LEU A 1 199 ? -5.906 -1.453 18.539 1.00 95.56 199 LEU A C 1
ATOM 1660 O O . LEU A 1 199 ? -6.694 -0.990 19.359 1.00 95.56 199 LEU A O 1
ATOM 1664 N N . SER A 1 200 ? -4.789 -2.086 18.911 1.00 95.25 200 SER A N 1
ATOM 1665 C CA . SER A 1 200 ? -4.345 -2.197 20.310 1.00 95.25 200 SER A CA 1
ATOM 1666 C C . SER A 1 200 ? -3.551 -0.999 20.825 1.00 95.25 200 SER A C 1
ATOM 1668 O O . SER A 1 200 ? -3.273 -0.929 22.025 1.00 95.25 200 SER A O 1
ATOM 1670 N N . MET A 1 201 ? -3.166 -0.063 19.958 1.00 94.38 201 MET A N 1
ATOM 1671 C CA . MET A 1 201 ? -2.283 1.032 20.341 1.00 94.38 201 MET A CA 1
ATOM 1672 C C . MET A 1 201 ? -2.916 1.929 21.411 1.00 94.38 201 MET A C 1
ATOM 1674 O O . MET A 1 201 ? -4.131 2.135 21.450 1.00 94.38 201 MET A O 1
ATOM 1678 N N . GLU A 1 202 ? -2.066 2.427 22.314 1.00 93.69 202 GLU A N 1
ATOM 1679 C CA . GLU A 1 202 ? -2.465 3.287 23.435 1.00 93.69 202 GLU A CA 1
ATOM 1680 C C . GLU A 1 202 ? -3.621 2.707 24.279 1.00 93.69 202 GLU A C 1
ATOM 1682 O O . GLU A 1 202 ? -4.491 3.440 24.738 1.00 93.69 202 GLU A O 1
ATOM 1687 N N . ASN A 1 203 ? -3.618 1.387 24.507 1.00 93.62 203 ASN A N 1
ATOM 1688 C CA . ASN A 1 203 ? -4.665 0.654 25.234 1.00 93.62 203 ASN A CA 1
ATOM 1689 C C . ASN A 1 203 ? -6.037 0.712 24.546 1.00 93.62 203 ASN A C 1
ATOM 1691 O O . ASN A 1 203 ? -7.045 1.030 25.174 1.00 93.62 203 ASN A O 1
ATOM 1695 N N . PHE A 1 204 ? -6.077 0.371 23.255 1.00 95.38 204 PHE A N 1
ATOM 1696 C CA . PHE A 1 204 ? -7.304 0.354 22.447 1.00 95.38 204 PHE A CA 1
ATOM 1697 C C . PHE A 1 204 ? -7.962 1.728 22.281 1.00 95.38 204 PHE A C 1
ATOM 1699 O O . PHE A 1 204 ? -9.179 1.822 22.110 1.00 95.38 204 PHE A O 1
ATOM 1706 N N . ARG A 1 205 ? -7.159 2.801 22.285 1.00 95.75 205 ARG A N 1
ATOM 1707 C CA . ARG A 1 205 ? -7.649 4.186 22.320 1.00 95.75 205 ARG A CA 1
ATOM 1708 C C . ARG A 1 205 ? -8.627 4.519 21.195 1.00 95.75 205 ARG A C 1
ATOM 1710 O O . ARG A 1 205 ? -9.645 5.158 21.431 1.00 95.75 205 ARG A O 1
ATOM 1717 N N . ALA A 1 206 ? -8.355 4.052 19.975 1.00 95.94 206 ALA A N 1
ATOM 1718 C CA . ALA A 1 206 ? -9.249 4.273 18.837 1.00 95.94 206 ALA A CA 1
ATOM 1719 C C . ALA A 1 206 ? -10.647 3.675 19.075 1.00 95.94 206 ALA A C 1
ATOM 1721 O O . ALA A 1 206 ? -11.659 4.300 18.763 1.00 95.94 206 ALA A O 1
ATOM 1722 N N . VAL A 1 207 ? -10.700 2.483 19.675 1.00 96.12 207 VAL A N 1
ATOM 1723 C CA . VAL A 1 207 ? -11.947 1.773 19.971 1.00 96.12 207 VAL A CA 1
ATOM 1724 C C . VAL A 1 207 ? -12.687 2.431 21.130 1.00 96.12 207 VAL A C 1
ATOM 1726 O O . VAL A 1 207 ? -13.895 2.654 21.045 1.00 96.12 207 VAL A O 1
ATOM 1729 N N . THR A 1 208 ? -11.970 2.794 22.196 1.00 94.69 208 THR A N 1
ATOM 1730 C CA . THR A 1 208 ? -12.573 3.472 23.348 1.00 94.69 208 THR A CA 1
ATOM 1731 C C . THR A 1 208 ? -13.085 4.861 22.992 1.00 94.69 208 THR A C 1
ATOM 1733 O O . THR A 1 208 ? -14.141 5.248 23.481 1.00 94.69 208 THR A O 1
ATOM 1736 N N . ASP A 1 209 ? -12.401 5.599 22.118 1.00 94.62 209 ASP A N 1
ATOM 1737 C CA . ASP A 1 209 ? -12.865 6.918 21.686 1.00 94.62 209 ASP A CA 1
ATOM 1738 C C . ASP A 1 209 ? -14.112 6.800 20.805 1.00 94.62 209 ASP A C 1
ATOM 1740 O O . ASP A 1 209 ? -15.094 7.499 21.047 1.00 94.62 209 ASP A O 1
ATOM 1744 N N . ALA A 1 210 ? -14.151 5.856 19.859 1.00 93.75 210 ALA A N 1
ATOM 1745 C CA . ALA A 1 210 ? -15.367 5.598 19.083 1.00 93.75 210 ALA A CA 1
ATOM 1746 C C . ALA A 1 210 ? -16.575 5.260 19.987 1.00 93.75 210 ALA A C 1
ATOM 1748 O O . ALA A 1 210 ? -17.699 5.688 19.715 1.00 93.75 210 ALA A O 1
ATOM 1749 N N . PHE A 1 211 ? -16.345 4.555 21.100 1.00 92.88 211 PHE A N 1
ATOM 1750 C CA . PHE A 1 211 ? -17.364 4.311 22.122 1.00 92.88 211 PHE A CA 1
ATOM 1751 C C . PHE A 1 211 ? -17.760 5.594 22.876 1.00 92.88 211 PHE A C 1
ATOM 1753 O O . PHE A 1 211 ? -18.935 5.943 22.938 1.00 92.88 211 PHE A O 1
ATOM 1760 N N . VAL A 1 212 ? -16.791 6.344 23.413 1.00 91.50 212 VAL A N 1
ATOM 1761 C CA . VAL A 1 212 ? -17.038 7.558 24.217 1.00 91.50 212 VAL A CA 1
ATOM 1762 C C . VAL A 1 212 ? -17.786 8.637 23.431 1.00 91.50 212 VAL A C 1
ATOM 1764 O O . VAL A 1 212 ? -18.658 9.299 23.993 1.00 91.50 212 VAL A O 1
ATOM 1767 N N . TYR A 1 213 ? -17.464 8.799 22.147 1.00 90.12 213 TYR A N 1
ATOM 1768 C CA . TYR A 1 213 ? -18.096 9.770 21.250 1.00 90.12 213 TYR A CA 1
ATOM 1769 C C . TYR A 1 213 ? -19.352 9.222 20.548 1.00 90.12 213 TYR A C 1
ATOM 1771 O O . TYR A 1 213 ? -19.880 9.872 19.649 1.00 90.12 213 TYR A O 1
ATOM 1779 N N . ASN A 1 214 ? -19.847 8.041 20.946 1.00 88.81 214 ASN A N 1
ATOM 1780 C CA . ASN A 1 214 ? -21.047 7.404 20.393 1.00 88.81 214 ASN A CA 1
ATOM 1781 C C . ASN A 1 214 ? -21.013 7.201 18.858 1.00 88.81 214 ASN A C 1
ATOM 1783 O O . ASN A 1 214 ? -22.039 7.218 18.175 1.00 88.81 214 ASN A O 1
ATOM 1787 N N . GLN A 1 215 ? -19.827 6.974 18.295 1.00 90.19 215 GLN A N 1
ATOM 1788 C CA . GLN A 1 215 ? -19.654 6.672 16.876 1.00 90.19 215 GLN A CA 1
ATOM 1789 C C . GLN A 1 215 ? -19.902 5.186 16.629 1.00 90.19 215 GLN A C 1
ATOM 1791 O O . GLN A 1 215 ? -18.978 4.378 16.547 1.00 90.19 215 GLN A O 1
ATOM 1796 N N . THR A 1 216 ? -21.179 4.814 16.559 1.00 91.38 216 THR A N 1
ATOM 1797 C CA . THR A 1 216 ? -21.613 3.409 16.491 1.00 91.38 216 THR A CA 1
ATOM 1798 C C . THR A 1 216 ? -21.026 2.665 15.288 1.00 91.38 216 THR A C 1
ATOM 1800 O O . THR A 1 216 ? -20.592 1.526 15.441 1.00 91.38 216 THR A O 1
ATOM 1803 N N . GLU A 1 217 ? -20.946 3.310 14.123 1.00 91.44 217 GLU A N 1
ATOM 1804 C CA . GLU A 1 217 ? -20.411 2.699 12.899 1.00 91.44 217 GLU A CA 1
ATOM 1805 C C . GLU A 1 217 ? -18.899 2.458 12.976 1.00 91.44 217 GLU A C 1
ATOM 1807 O O . GLU A 1 217 ? -18.444 1.353 12.691 1.00 91.44 217 GLU A O 1
ATOM 1812 N N . LEU A 1 218 ? -18.120 3.449 13.429 1.00 93.06 218 LEU A N 1
ATOM 1813 C CA . LEU A 1 218 ? -16.676 3.294 13.664 1.00 93.06 218 LEU A CA 1
ATOM 1814 C C . LEU A 1 218 ? -16.386 2.229 14.705 1.00 93.06 218 LEU A C 1
ATOM 1816 O O . LEU A 1 218 ? -15.472 1.426 14.547 1.00 93.06 218 LEU A O 1
ATOM 1820 N N . PHE A 1 219 ? -17.176 2.236 15.775 1.00 94.94 219 PHE A N 1
ATOM 1821 C CA . PHE A 1 219 ? -17.048 1.267 16.839 1.00 94.94 219 PHE A CA 1
ATOM 1822 C C . PHE A 1 219 ? -17.252 -0.150 16.296 1.00 94.94 219 PHE A C 1
ATOM 1824 O O . PHE A 1 219 ? -16.365 -0.983 16.454 1.00 94.94 219 PHE A O 1
ATOM 1831 N N . ALA A 1 220 ? -18.354 -0.402 15.582 1.00 94.38 220 ALA A N 1
ATOM 1832 C CA . ALA A 1 220 ? -18.613 -1.694 14.948 1.00 94.38 220 ALA A CA 1
ATOM 1833 C C . ALA A 1 220 ? -17.502 -2.087 13.959 1.00 94.38 220 ALA A C 1
ATOM 1835 O O . ALA A 1 220 ? -16.954 -3.183 14.069 1.00 94.38 220 ALA A O 1
ATOM 1836 N N . LEU A 1 221 ? -17.095 -1.161 13.080 1.00 94.81 221 LEU A N 1
ATOM 1837 C CA . LEU A 1 221 ? -16.006 -1.367 12.125 1.00 94.81 221 LEU A CA 1
ATOM 1838 C C . LEU A 1 221 ? -14.724 -1.831 12.823 1.00 94.81 221 LEU A C 1
ATOM 1840 O O . LEU A 1 221 ? -14.086 -2.774 12.369 1.00 94.81 221 LEU A O 1
ATOM 1844 N N . PHE A 1 222 ? -14.319 -1.185 13.917 1.00 96.38 222 PHE A N 1
ATOM 1845 C CA . PHE A 1 222 ? -13.096 -1.566 14.623 1.00 96.38 222 PHE A CA 1
ATOM 1846 C C . PHE A 1 222 ? -13.212 -2.944 15.274 1.00 96.38 222 PHE A C 1
ATOM 1848 O O . PHE A 1 222 ? -12.259 -3.719 15.207 1.00 96.38 222 PHE A O 1
ATOM 1855 N N . LEU A 1 223 ? -14.370 -3.277 15.851 1.00 95.19 223 LEU A N 1
ATOM 1856 C CA . LEU A 1 223 ? -14.609 -4.589 16.454 1.00 95.19 223 LEU A CA 1
ATOM 1857 C C . LEU A 1 223 ? -14.560 -5.738 15.438 1.00 95.19 223 LEU A C 1
ATOM 1859 O O . LEU A 1 223 ? -14.152 -6.843 15.797 1.00 95.19 223 LEU A O 1
ATOM 1863 N N . ASP A 1 224 ? -14.935 -5.498 14.180 1.00 94.12 224 ASP A N 1
ATOM 1864 C CA . ASP A 1 224 ? -14.862 -6.513 13.122 1.00 94.12 224 ASP A CA 1
ATOM 1865 C C . ASP A 1 224 ? -13.428 -6.980 12.849 1.00 94.12 224 ASP A C 1
ATOM 1867 O O . ASP A 1 224 ? -13.219 -8.122 12.432 1.00 94.12 224 ASP A O 1
ATOM 1871 N N . TYR A 1 225 ? -12.453 -6.118 13.139 1.00 94.31 225 TYR A N 1
ATOM 1872 C CA . TYR A 1 225 ? -11.034 -6.321 12.871 1.00 94.31 225 TYR A CA 1
ATOM 1873 C C . TYR A 1 225 ? -10.186 -6.653 14.107 1.00 94.31 225 TYR A C 1
ATOM 1875 O O . TYR A 1 225 ? -8.969 -6.802 13.968 1.00 94.31 225 TYR A O 1
ATOM 1883 N N . LEU A 1 226 ? -10.791 -6.756 15.293 1.00 93.88 226 LEU A N 1
ATOM 1884 C CA . LEU A 1 226 ? -10.106 -7.215 16.500 1.00 93.88 226 LEU A CA 1
ATOM 1885 C C . LEU A 1 226 ? -10.091 -8.744 16.575 1.00 93.88 226 LEU A C 1
ATOM 1887 O O . LEU A 1 226 ? -11.107 -9.400 16.345 1.00 93.88 226 LEU A O 1
ATOM 1891 N N . GLU A 1 227 ? -8.952 -9.298 16.985 1.00 91.38 227 GLU A N 1
ATOM 1892 C CA . GLU A 1 227 ? -8.836 -10.721 17.307 1.00 91.38 227 GLU A CA 1
ATOM 1893 C C . GLU A 1 227 ? -9.605 -11.065 18.604 1.00 91.38 227 GLU A C 1
ATOM 1895 O O . GLU A 1 227 ? -9.815 -10.184 19.451 1.00 91.38 227 GLU A O 1
ATOM 1900 N N . PRO A 1 228 ? -9.992 -12.337 18.832 1.00 90.56 228 PRO A N 1
ATOM 1901 C CA . PRO A 1 228 ? -10.776 -12.738 20.007 1.00 90.56 228 PRO A CA 1
ATOM 1902 C C . PRO A 1 228 ? -10.173 -12.299 21.352 1.00 90.56 228 PRO A C 1
ATOM 1904 O O . PRO A 1 228 ? -10.881 -11.793 22.225 1.00 90.56 228 PRO A O 1
ATOM 1907 N N . GLU A 1 229 ? -8.854 -12.420 21.513 1.00 91.88 229 GLU A N 1
ATOM 1908 C CA . GLU A 1 229 ? -8.142 -11.986 22.724 1.00 91.88 229 GLU A CA 1
ATOM 1909 C C . GLU A 1 229 ? -8.201 -10.463 22.909 1.00 91.88 229 GLU A C 1
ATOM 1911 O O . GLU A 1 229 ? -8.418 -9.956 24.014 1.00 91.88 229 GLU A O 1
ATOM 1916 N N . GLN A 1 230 ? -8.070 -9.716 21.811 1.00 93.50 230 GLN A N 1
ATOM 1917 C CA . GLN A 1 230 ? -8.154 -8.261 21.822 1.00 93.50 230 GLN A CA 1
ATOM 1918 C C . GLN A 1 230 ? -9.560 -7.797 22.200 1.00 93.50 230 GLN A C 1
ATOM 1920 O O . GLN A 1 230 ? -9.691 -6.889 23.018 1.00 93.50 230 GLN A O 1
ATOM 1925 N N . LEU A 1 231 ? -10.607 -8.460 21.698 1.00 92.94 231 LEU A N 1
ATOM 1926 C CA . LEU A 1 231 ? -11.996 -8.174 22.069 1.00 92.94 231 LEU A CA 1
ATOM 1927 C C . LEU A 1 231 ? -12.248 -8.347 23.568 1.00 92.94 231 LEU A C 1
ATOM 1929 O O . LEU A 1 231 ? -12.976 -7.550 24.166 1.00 92.94 231 LEU A O 1
ATOM 1933 N N . GLN A 1 232 ? -11.662 -9.370 24.194 1.00 91.25 232 GLN A N 1
ATOM 1934 C CA . GLN A 1 232 ? -11.774 -9.569 25.641 1.00 91.25 232 GLN A CA 1
ATOM 1935 C C . GLN A 1 232 ? -11.095 -8.442 26.425 1.00 91.25 232 GLN A C 1
ATOM 1937 O O . GLN A 1 232 ? -11.649 -7.953 27.412 1.00 91.25 232 GLN A O 1
ATOM 1942 N N . LEU A 1 233 ? -9.912 -8.003 25.988 1.00 93.25 233 LEU A N 1
ATOM 1943 C CA . LEU A 1 233 ? -9.190 -6.901 26.625 1.00 93.25 233 LEU A CA 1
ATOM 1944 C C . LEU A 1 233 ? -9.907 -5.565 26.428 1.00 93.25 233 LEU A C 1
ATOM 1946 O O . LEU A 1 233 ? -10.134 -4.853 27.404 1.00 93.25 233 LEU A O 1
ATOM 1950 N N . THR A 1 234 ? -10.327 -5.252 25.201 1.00 92.62 234 THR A N 1
ATOM 1951 C CA . THR A 1 234 ? -11.098 -4.046 24.869 1.00 92.62 234 THR A CA 1
ATOM 1952 C C . THR A 1 234 ? -12.357 -3.938 25.729 1.00 92.62 234 THR A C 1
ATOM 1954 O O . THR A 1 234 ? -12.651 -2.864 26.252 1.00 92.62 234 THR A O 1
ATOM 1957 N N . ARG A 1 235 ? -13.062 -5.054 25.960 1.00 91.31 235 ARG A N 1
ATOM 1958 C CA . ARG A 1 235 ? -14.236 -5.080 26.840 1.00 91.31 235 ARG A CA 1
ATOM 1959 C C . ARG A 1 235 ? -13.936 -4.587 28.252 1.00 91.31 235 ARG A C 1
ATOM 1961 O O . ARG A 1 235 ? -14.707 -3.790 28.766 1.00 91.31 235 ARG A O 1
ATOM 1968 N N . LYS A 1 236 ? -12.809 -4.980 28.855 1.00 91.06 236 LYS A N 1
ATOM 1969 C CA . LYS A 1 236 ? -12.440 -4.513 30.205 1.00 91.06 236 LYS A CA 1
ATOM 1970 C C . LYS A 1 236 ? -12.326 -2.985 30.273 1.00 91.06 236 LYS A C 1
ATOM 1972 O O . LYS A 1 236 ? -12.753 -2.385 31.257 1.00 91.06 236 LYS A O 1
ATOM 1977 N N . TYR A 1 237 ? -11.784 -2.355 29.229 1.00 90.75 237 TYR A N 1
ATOM 1978 C CA . TYR A 1 237 ? -11.693 -0.893 29.147 1.00 90.75 237 TYR A CA 1
ATOM 1979 C C . TYR A 1 237 ? -13.066 -0.242 28.950 1.00 90.75 237 TYR A C 1
ATOM 1981 O O . TYR A 1 237 ? -13.368 0.760 29.598 1.00 90.75 237 TYR A O 1
ATOM 1989 N N . ILE A 1 238 ? -13.910 -0.819 28.092 1.00 91.00 238 ILE A N 1
ATOM 1990 C CA . ILE A 1 238 ? -15.255 -0.303 27.810 1.00 91.00 238 ILE A CA 1
ATOM 1991 C C . ILE A 1 238 ? -16.174 -0.433 29.021 1.00 91.00 238 ILE A C 1
ATOM 1993 O O . ILE A 1 238 ? -16.848 0.539 29.349 1.00 91.00 238 ILE A O 1
ATOM 1997 N N . ASP A 1 239 ? -16.169 -1.572 29.715 1.00 88.75 239 ASP A N 1
ATOM 1998 C CA . ASP A 1 239 ? -16.990 -1.804 30.909 1.00 88.75 239 ASP A CA 1
ATOM 1999 C C . ASP A 1 239 ? -16.687 -0.738 31.981 1.00 88.75 239 ASP A C 1
ATOM 2001 O O . ASP A 1 239 ? -17.595 -0.093 32.505 1.00 88.75 239 ASP A O 1
ATOM 2005 N N . HIS A 1 240 ? -15.404 -0.430 32.203 1.00 87.69 240 HIS A N 1
ATOM 2006 C CA . HIS A 1 240 ? -14.987 0.625 33.132 1.00 87.69 240 HIS A CA 1
ATOM 2007 C C . HIS A 1 240 ? -15.456 2.036 32.707 1.00 87.69 240 HIS A C 1
ATOM 2009 O O . HIS A 1 240 ? -15.756 2.881 33.556 1.00 87.69 240 HIS A O 1
ATOM 2015 N N . ILE A 1 241 ? -15.510 2.333 31.403 1.00 86.44 241 ILE A N 1
ATOM 2016 C CA . ILE A 1 241 ? -16.044 3.608 30.888 1.00 86.44 241 ILE A CA 1
ATOM 2017 C C . ILE A 1 241 ? -17.571 3.647 31.034 1.00 86.44 241 ILE A C 1
ATOM 2019 O O . ILE A 1 241 ? -18.121 4.653 31.490 1.00 86.44 241 ILE A O 1
ATOM 2023 N N . TYR A 1 242 ? -18.247 2.557 30.669 1.00 83.62 242 TYR A N 1
ATOM 2024 C CA . TYR A 1 242 ? -19.698 2.410 30.726 1.00 83.62 242 TYR A CA 1
ATOM 2025 C C . TYR A 1 242 ? -20.230 2.586 32.149 1.00 83.62 242 TYR A C 1
ATOM 2027 O O . TYR A 1 242 ? -21.182 3.340 32.354 1.00 83.62 242 TYR A O 1
ATOM 2035 N N . ASP A 1 243 ? -19.572 1.983 33.143 1.00 83.38 243 ASP A N 1
ATOM 2036 C CA . ASP A 1 243 ? -19.959 2.104 34.552 1.00 83.38 243 ASP A CA 1
ATOM 2037 C C . ASP A 1 243 ? -19.990 3.558 35.040 1.00 83.38 243 ASP A C 1
ATOM 2039 O O . ASP A 1 243 ? -20.804 3.908 35.897 1.00 83.38 243 ASP A O 1
ATOM 2043 N N . ARG A 1 244 ? -19.160 4.425 34.449 1.00 80.88 244 ARG A N 1
ATOM 2044 C CA . ARG A 1 244 ? -19.100 5.861 34.751 1.00 80.88 244 ARG A CA 1
ATOM 2045 C C . ARG A 1 244 ? -20.059 6.709 33.908 1.00 80.88 244 ARG A C 1
ATOM 2047 O O . ARG A 1 244 ? -20.346 7.839 34.295 1.00 80.88 244 ARG A O 1
ATOM 2054 N N . ARG A 1 245 ? -20.518 6.218 32.750 1.00 75.94 245 ARG A N 1
ATOM 2055 C CA . ARG A 1 245 ? -21.312 6.969 31.754 1.00 75.94 245 ARG A CA 1
ATOM 2056 C C . ARG A 1 245 ? -22.422 6.104 31.143 1.00 75.94 245 ARG A C 1
ATOM 2058 O O . ARG A 1 245 ? -22.408 5.772 29.953 1.00 75.94 245 ARG A O 1
ATOM 2065 N N . LYS A 1 246 ? -23.408 5.753 31.966 1.00 80.69 246 LYS A N 1
ATOM 2066 C CA . LYS A 1 246 ? -24.580 4.982 31.530 1.00 80.69 246 LYS A CA 1
ATOM 2067 C C . LYS A 1 246 ? -25.521 5.863 30.708 1.00 80.69 246 LYS A C 1
ATOM 2069 O O . LYS A 1 246 ? -26.034 6.860 31.207 1.00 80.69 246 LYS A O 1
ATOM 2074 N N . SER A 1 247 ? -25.741 5.484 29.455 1.00 83.69 247 SER A N 1
ATOM 2075 C CA . SER A 1 247 ? -26.726 6.081 28.556 1.00 83.69 247 SER A CA 1
ATOM 2076 C C . SER A 1 247 ? -27.317 4.996 27.655 1.00 83.69 247 SER A C 1
ATOM 2078 O O . SER A 1 247 ? -26.707 3.944 27.451 1.00 83.69 247 SER A O 1
ATOM 2080 N N . ASP A 1 248 ? -28.489 5.249 27.073 1.00 83.00 248 ASP A N 1
ATOM 2081 C CA . ASP A 1 248 ? -29.111 4.307 26.131 1.00 83.00 248 ASP A CA 1
ATOM 2082 C C . ASP A 1 248 ? -28.198 4.013 24.932 1.00 83.00 248 ASP A C 1
ATOM 2084 O O . ASP A 1 248 ? -28.156 2.895 24.414 1.00 83.00 248 ASP A O 1
ATOM 2088 N N . ALA A 1 249 ? -27.438 5.020 24.505 1.00 81.94 249 ALA A N 1
ATOM 2089 C CA . ALA A 1 249 ? -26.485 4.915 23.414 1.00 81.94 249 ALA A CA 1
ATOM 2090 C C . ALA A 1 249 ? -25.297 4.005 23.773 1.00 81.94 249 ALA A C 1
ATOM 2092 O O . ALA A 1 249 ? -24.991 3.069 23.029 1.00 81.94 249 ALA A O 1
ATOM 2093 N N . SER A 1 250 ? -24.702 4.191 24.958 1.00 83.69 250 SER A N 1
ATOM 2094 C CA . SER A 1 250 ? -23.602 3.340 25.422 1.00 83.69 250 SER A CA 1
ATOM 2095 C C . SER A 1 250 ? -24.063 1.900 25.680 1.00 83.69 250 SER A C 1
ATOM 2097 O O . SER A 1 250 ? -23.323 0.952 25.408 1.00 83.69 250 SER A O 1
ATOM 2099 N N . GLN A 1 251 ? -25.324 1.701 26.082 1.00 86.69 251 GLN A N 1
ATOM 2100 C CA . GLN A 1 251 ? -25.916 0.369 26.211 1.00 86.69 251 GLN A CA 1
ATOM 2101 C C . GLN A 1 251 ? -26.083 -0.335 24.852 1.00 86.69 251 GLN A C 1
ATOM 2103 O O . GLN A 1 251 ? -25.849 -1.542 24.756 1.00 86.69 251 GLN A O 1
ATOM 2108 N N . ARG A 1 252 ? -26.465 0.388 23.787 1.00 87.00 252 ARG A N 1
ATOM 2109 C CA . ARG A 1 252 ? -26.543 -0.173 22.423 1.00 87.00 252 ARG A CA 1
ATOM 2110 C C . ARG A 1 252 ? -25.170 -0.608 21.917 1.00 87.00 252 ARG A C 1
ATOM 2112 O O . ARG A 1 252 ? -25.041 -1.738 21.456 1.00 87.00 252 ARG A O 1
ATOM 2119 N N . GLN A 1 253 ? -24.146 0.235 22.055 1.00 88.12 253 GLN A N 1
ATOM 2120 C CA . GLN A 1 253 ? -22.782 -0.119 21.646 1.00 88.12 253 GLN A CA 1
ATOM 2121 C C . GLN A 1 253 ? -22.228 -1.307 22.450 1.00 88.12 253 GLN A C 1
ATOM 2123 O O . GLN A 1 253 ? -21.614 -2.204 21.875 1.00 88.12 253 GLN A O 1
ATOM 2128 N N . LEU A 1 254 ? -22.522 -1.395 23.752 1.00 88.12 254 LEU A N 1
ATOM 2129 C CA . LEU A 1 254 ? -22.148 -2.561 24.556 1.00 88.12 254 LEU A CA 1
ATOM 2130 C C . LEU A 1 254 ? -22.789 -3.858 24.032 1.00 88.12 254 LEU A C 1
ATOM 2132 O O . LEU A 1 254 ? -22.126 -4.891 23.976 1.00 88.12 254 LEU A O 1
ATOM 2136 N N . ARG A 1 255 ? -24.052 -3.820 23.582 1.00 89.81 255 ARG A N 1
ATOM 2137 C CA . ARG A 1 255 ? -24.695 -4.991 22.953 1.00 89.81 255 ARG A CA 1
ATOM 2138 C C . ARG A 1 255 ? -23.992 -5.413 21.662 1.00 89.81 255 ARG A C 1
ATOM 2140 O O . ARG A 1 255 ? -23.849 -6.611 21.448 1.00 89.81 255 ARG A O 1
ATOM 2147 N N . ILE A 1 256 ? -23.526 -4.464 20.844 1.00 90.44 256 ILE A N 1
ATOM 2148 C CA . ILE A 1 256 ? -22.747 -4.759 19.626 1.00 90.44 256 ILE A CA 1
ATOM 2149 C C . ILE A 1 256 ? -21.458 -5.504 19.992 1.00 90.44 256 ILE A C 1
ATOM 2151 O O . ILE A 1 256 ? -21.164 -6.546 19.409 1.00 90.44 256 ILE A O 1
ATOM 2155 N N . LEU A 1 257 ? -20.730 -5.023 21.005 1.00 90.25 257 LEU A N 1
ATOM 2156 C CA . LEU A 1 257 ? -19.518 -5.679 21.498 1.00 90.25 257 LEU A CA 1
ATOM 2157 C C . LEU A 1 257 ? -19.783 -7.109 21.981 1.00 90.25 257 LEU A C 1
ATOM 2159 O O . LEU A 1 257 ? -19.073 -8.036 21.593 1.00 90.25 257 LEU A O 1
ATOM 2163 N N . LEU A 1 258 ? -20.805 -7.291 22.819 1.00 90.25 258 LEU A N 1
ATOM 2164 C CA . LEU A 1 258 ? -21.163 -8.604 23.360 1.00 90.25 258 LEU A CA 1
ATOM 2165 C C . LEU A 1 258 ? -21.598 -9.571 22.255 1.00 90.25 258 LEU A C 1
ATOM 2167 O O . LEU A 1 258 ? -21.202 -10.734 22.272 1.00 90.25 258 LEU A O 1
ATOM 2171 N N . HIS A 1 259 ? -22.362 -9.085 21.276 1.00 89.69 259 HIS A N 1
ATOM 2172 C CA . HIS A 1 259 ? -22.752 -9.881 20.119 1.00 89.69 259 HIS A CA 1
ATOM 2173 C C . HIS A 1 259 ? -21.527 -10.315 19.309 1.00 89.69 259 HIS A C 1
ATOM 2175 O O . HIS A 1 259 ? -21.373 -11.499 19.018 1.00 89.69 259 HIS A O 1
ATOM 2181 N N . ARG A 1 260 ? -20.598 -9.394 19.020 1.00 89.12 260 ARG A N 1
ATOM 2182 C CA . ARG A 1 260 ? -19.369 -9.722 18.288 1.00 89.12 260 ARG A CA 1
ATOM 2183 C C . ARG A 1 260 ? -18.537 -10.784 19.008 1.00 89.12 260 ARG A C 1
ATOM 2185 O O . ARG A 1 260 ? -18.080 -11.724 18.361 1.00 89.12 260 ARG A O 1
ATOM 2192 N N . GLN A 1 261 ? -18.395 -10.687 20.331 1.00 86.56 261 GLN A N 1
ATOM 2193 C CA . GLN A 1 261 ? -17.709 -11.707 21.136 1.00 86.56 261 GLN A CA 1
ATOM 2194 C C . GLN A 1 261 ? -18.353 -13.091 20.994 1.00 86.56 261 GLN A C 1
ATOM 2196 O O . GLN A 1 261 ? -17.638 -14.075 20.857 1.00 86.56 261 GLN A O 1
ATOM 2201 N N . GLN A 1 262 ? -19.686 -13.168 20.985 1.00 86.94 262 GLN A N 1
ATOM 2202 C CA . GLN A 1 262 ? -20.409 -14.432 20.811 1.00 86.94 262 GLN A CA 1
ATOM 2203 C C . GLN A 1 262 ? -20.244 -15.023 19.408 1.00 86.94 262 GLN A C 1
ATOM 2205 O O . GLN A 1 262 ? -20.241 -16.236 19.270 1.00 86.94 262 GLN A O 1
ATOM 2210 N N . THR A 1 263 ? -20.097 -14.192 18.370 1.00 85.31 263 THR A N 1
ATOM 2211 C CA . THR A 1 263 ? -19.895 -14.683 16.991 1.00 85.31 263 THR A CA 1
ATOM 2212 C C . THR A 1 263 ? -18.500 -15.249 16.714 1.00 85.31 263 THR A C 1
ATOM 2214 O O . THR A 1 263 ? -18.310 -15.885 15.682 1.00 85.31 263 THR A O 1
ATOM 2217 N N . LEU A 1 264 ? -17.520 -14.976 17.582 1.00 76.19 264 LEU A N 1
ATOM 2218 C CA . LEU A 1 264 ? -16.121 -15.399 17.423 1.00 76.19 264 LEU A CA 1
ATOM 2219 C C . LEU A 1 264 ? -15.673 -16.455 18.442 1.00 7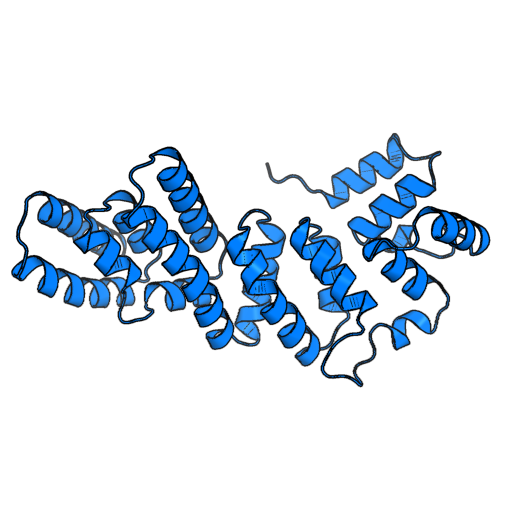6.19 264 LEU A C 1
ATOM 2221 O O . LEU A 1 264 ? -14.548 -16.942 18.332 1.00 76.19 264 LEU A O 1
ATOM 2225 N N . ALA A 1 265 ? -16.511 -16.747 19.439 1.00 55.69 265 ALA A N 1
ATOM 2226 C CA . ALA A 1 265 ? -16.306 -17.805 20.426 1.00 55.69 265 ALA A CA 1
ATOM 2227 C C . ALA A 1 265 ? -16.783 -19.154 19.877 1.00 55.69 265 ALA A C 1
ATOM 2229 O O . ALA A 1 265 ? -16.122 -20.165 20.197 1.00 55.69 265 ALA A O 1
#

Foldseek 3Di:
DDDPLLVVLVVCCVPVCVVPLLSNVVSCLLQVVPVCLDCVNQPPVNLVVSCVVPPPQLSSVLSSQCSVDPCSLCVQAPQPDLEGDPSLLNNLLVSLLPLSLNSVVVSLVSHDLSHLQVSLLVCLLVCLLVLDRLNSNLVSQVSNCVNCLPSSLVSNLVNLVVLLVCLLPDPDPVSVVVSLVSNLSNLVRHDLSSLQSNCPPPNNVSLLVCLVSLVLSSNLSSLVSYDLVSLVSNLVVLVVVCVVPPDPSSVVSVVSSVVSNVVND

pLDDT: mean 90.46, std 6.3, range [45.97, 96.56]

Sequence (265 aa):
YEIDDQKTALTIIGKDCADWPQMQFQLACAYAIHHLLNERNFDRIRLKAFAKKLSGHCLYDFWFELLDNTRAWERMFSSDNLAPKQTLSLAFQFAIIHGYYELVAFIWNNITDPQREFIGLLHWRKVCFKAKDREVLHFLCERLCIINATGLARITWNTFYQTLQNSLQEDNARFHEDSMHKLAFLLKNTCSRLRSAILSMENFRAVTDAFVYNQTELFALFLDYLEPEQLQLTRKYIDHIYDRRKSDASQRQLRILLHRQQTLA

Mean predicted aligned error: 5.69 Å

Solvent-accessible surface area (backbone atoms only — not comparable to full-atom values): 14658 Å² total; per-residue (Å²): 136,85,83,58,62,61,62,49,48,54,48,44,34,67,70,77,26,67,91,34,67,67,59,36,49,54,49,27,61,50,42,50,36,60,82,62,70,30,63,88,72,46,41,74,68,55,48,53,56,45,44,77,74,48,57,90,38,49,59,51,43,35,51,53,55,43,67,69,43,87,65,27,48,58,65,64,4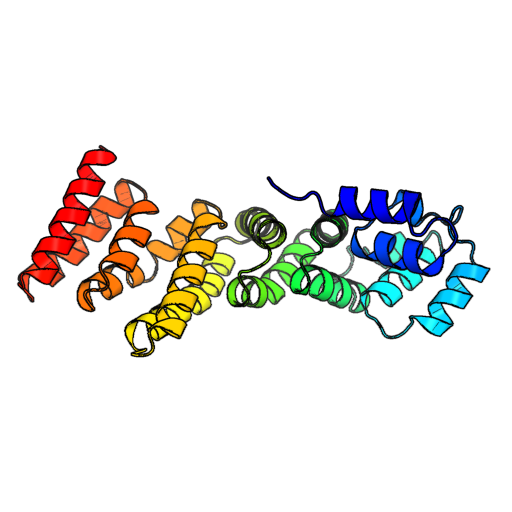5,51,76,92,47,65,63,69,48,67,52,57,50,45,27,46,51,48,23,63,77,71,47,28,42,50,30,38,53,51,55,57,74,55,50,49,71,62,28,48,52,51,58,46,59,72,45,43,54,57,49,67,68,64,61,74,46,59,64,46,47,30,53,50,39,53,57,44,44,73,76,39,42,67,63,51,27,55,52,46,38,59,52,51,52,51,43,48,52,49,40,76,72,46,87,49,66,67,62,26,49,54,31,51,52,44,53,53,48,51,55,73,44,40,42,69,71,49,39,47,49,44,54,49,38,85,81,24,40,71,50,52,46,24,52,76,71,65,34,60,66,61,30,52,57,51,58,75,65,48,54,74,71,52,50,57,53,49,44,59,58,46,52,63,49,41,77,78,52,80,44,76,65,52,53,52,51,50,50,53,53,54,50,53,53,63,77,72,108